Protein AF-A0A925S142-F1 (afdb_monomer)

Nearest PDB structures (foldseek):
  1x04-assembly1_A-2  TM=2.552E-01  e=3.456E+00  Homo sapiens
  1i49-assembly1_B  TM=2.522E-01  e=5.119E+00  Homo sapiens

Mean predicted aligned error: 13.65 Å

Radius of gyration: 28.28 Å; Cα contacts (8 Å, |Δi|>4): 144; chains: 1; bounding box: 80×30×86 Å

Secondary structure (DSSP, 8-state):
--HHHHHHHHHHHHHHHHHHHHHHHHHHHHHHHHHHHHHHHHHHHHHHHHHHHHHHHHHHHHHHHHHHHHHTTT-HHHHHHHHHHHHHHHHHHHHHHHHHHHHHT--TTS-HHHHHHHHHHHHHHHHHHHHHHHTTHHHHHHHHHHHHHHHHH--PPPHHHHHHHHHHHHHHHHHHHHHHHHHTSGGGHHHHHHHHHHHH-HHHHHHHHHHHHHHHHTT-

Structure (mmCIF, N/CA/C/O backbone):
data_AF-A0A925S142-F1
#
_entry.id   AF-A0A925S142-F1
#
loop_
_atom_site.group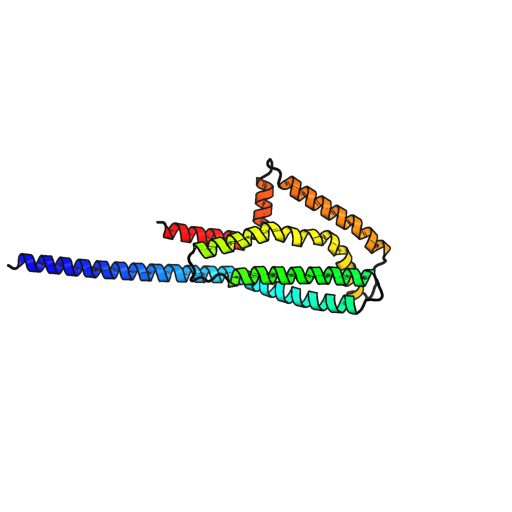_PDB
_atom_site.id
_atom_site.type_symbol
_atom_site.label_atom_id
_atom_site.label_alt_id
_atom_site.label_comp_id
_atom_site.label_asym_id
_atom_site.label_entity_id
_atom_site.label_seq_id
_atom_site.pdbx_PDB_ins_code
_atom_site.Cartn_x
_atom_site.Cartn_y
_atom_site.Cartn_z
_atom_site.occupancy
_atom_site.B_iso_or_equiv
_atom_site.auth_seq_id
_atom_site.auth_comp_id
_atom_site.auth_asym_id
_atom_site.auth_atom_id
_atom_site.pdbx_PDB_model_num
ATOM 1 N N . MET A 1 1 ? -56.790 -10.813 59.201 1.00 51.78 1 MET A N 1
ATOM 2 C CA . MET A 1 1 ? -56.146 -11.792 58.302 1.00 51.78 1 MET A CA 1
ATOM 3 C C . MET A 1 1 ? -56.001 -11.255 56.872 1.00 51.78 1 MET A C 1
ATOM 5 O O . MET A 1 1 ? -55.248 -11.851 56.125 1.00 51.78 1 MET A O 1
ATOM 9 N N . ASP A 1 2 ? -56.620 -10.116 56.515 1.00 58.19 2 ASP A N 1
ATOM 10 C CA . ASP A 1 2 ? -56.540 -9.525 55.161 1.00 58.19 2 ASP A CA 1
ATOM 11 C C . ASP A 1 2 ? -55.288 -8.682 54.871 1.00 58.19 2 ASP A C 1
ATOM 13 O O . ASP A 1 2 ? -54.792 -8.674 53.751 1.00 58.19 2 ASP A O 1
ATOM 17 N N . THR A 1 3 ? -54.717 -7.998 55.865 1.00 61.44 3 THR A N 1
ATOM 18 C CA . THR A 1 3 ? -53.612 -7.043 55.641 1.00 61.44 3 THR A CA 1
ATOM 19 C C . THR A 1 3 ? -52.292 -7.700 55.232 1.00 61.44 3 THR A C 1
ATOM 21 O O . THR A 1 3 ? -51.437 -7.057 54.633 1.00 61.44 3 THR A O 1
ATOM 24 N N . THR A 1 4 ? -52.105 -8.978 55.567 1.00 60.53 4 THR A N 1
ATOM 25 C CA . THR A 1 4 ? -50.921 -9.755 55.172 1.00 60.53 4 THR A CA 1
ATOM 26 C C . THR A 1 4 ? -50.997 -10.210 53.717 1.00 60.53 4 THR A C 1
ATOM 28 O O . THR A 1 4 ? -49.962 -10.319 53.072 1.00 60.53 4 THR A O 1
ATOM 31 N N . MET A 1 5 ? -52.207 -10.438 53.196 1.00 63.72 5 MET A N 1
ATOM 32 C CA . MET A 1 5 ? -52.427 -10.921 51.830 1.00 63.72 5 MET A CA 1
ATOM 33 C C . MET A 1 5 ? -52.211 -9.801 50.796 1.00 63.72 5 MET A C 1
ATOM 35 O O . MET A 1 5 ? -51.546 -10.019 49.791 1.00 63.72 5 MET A O 1
ATOM 39 N N . ASP A 1 6 ? -52.661 -8.582 51.104 1.00 73.56 6 ASP A N 1
ATOM 40 C CA . ASP A 1 6 ? -52.484 -7.387 50.259 1.00 73.56 6 ASP A CA 1
ATOM 41 C C . ASP A 1 6 ? -50.999 -6.975 50.120 1.00 73.56 6 ASP A C 1
ATOM 43 O O . ASP A 1 6 ? -50.509 -6.620 49.046 1.00 73.56 6 ASP A O 1
ATOM 47 N N . LEU A 1 7 ? -50.222 -7.107 51.204 1.00 75.75 7 LEU A N 1
ATOM 48 C CA . LEU A 1 7 ? -48.791 -6.784 51.203 1.00 75.75 7 LEU A CA 1
ATOM 49 C C . LEU A 1 7 ? -47.956 -7.791 50.390 1.00 75.75 7 LEU A C 1
ATOM 51 O O . LEU A 1 7 ? -46.970 -7.412 49.747 1.00 75.75 7 LEU A O 1
ATOM 55 N N . ASP A 1 8 ? -48.336 -9.069 50.430 1.00 77.19 8 ASP A N 1
ATOM 56 C CA . ASP A 1 8 ? -47.669 -10.126 49.669 1.00 77.19 8 ASP A CA 1
ATOM 57 C C . ASP A 1 8 ? -47.989 -10.031 48.169 1.00 77.19 8 ASP A C 1
ATOM 59 O O . ASP A 1 8 ? -47.074 -10.183 47.354 1.00 77.19 8 ASP A O 1
ATOM 63 N N . GLU A 1 9 ? -49.223 -9.674 47.788 1.00 79.62 9 GLU A N 1
ATOM 64 C CA . GLU A 1 9 ? -49.575 -9.370 46.391 1.00 79.62 9 GLU A CA 1
ATOM 65 C C . GLU A 1 9 ? -48.763 -8.186 45.846 1.00 79.62 9 GLU A C 1
ATOM 67 O O . GLU A 1 9 ? -48.212 -8.258 44.740 1.00 79.62 9 GLU A O 1
ATOM 72 N N . LEU A 1 10 ? -48.595 -7.127 46.646 1.00 77.12 10 LEU A N 1
ATOM 73 C CA . LEU A 1 10 ? -47.784 -5.968 46.271 1.00 77.12 10 LEU A CA 1
ATOM 74 C C . LEU A 1 10 ? -46.309 -6.349 46.045 1.00 77.12 10 LEU A C 1
ATOM 76 O O . LEU A 1 10 ? -45.688 -5.915 45.070 1.00 77.12 10 LEU A O 1
ATOM 80 N N . LYS A 1 11 ? -45.745 -7.206 46.908 1.00 74.25 11 LYS A N 1
ATOM 81 C CA . LYS A 1 11 ? -44.383 -7.748 46.748 1.00 74.25 11 LYS A CA 1
ATOM 82 C C . LYS A 1 11 ? -44.240 -8.586 45.483 1.00 74.25 11 LYS A C 1
ATOM 84 O O . LYS A 1 11 ? -43.237 -8.460 44.780 1.00 74.25 11 LYS A O 1
ATOM 89 N N . GLN A 1 12 ? -45.224 -9.429 45.184 1.00 81.56 12 GLN A N 1
ATOM 90 C CA . GLN A 1 12 ? -45.208 -10.283 43.998 1.00 81.56 12 GLN A CA 1
ATOM 91 C C . GLN A 1 12 ? -45.288 -9.463 42.705 1.00 81.56 12 GLN A C 1
ATOM 93 O O . GLN A 1 12 ? -44.551 -9.728 41.746 1.00 81.56 12 GLN A O 1
ATOM 98 N N . ALA A 1 13 ? -46.132 -8.429 42.691 1.00 80.88 13 ALA A N 1
ATOM 99 C CA . ALA A 1 13 ? -46.230 -7.488 41.583 1.00 80.88 13 ALA A CA 1
ATOM 100 C C . ALA A 1 13 ? -44.907 -6.735 41.368 1.00 80.88 13 ALA A C 1
ATOM 102 O O . ALA A 1 13 ? -44.437 -6.622 40.234 1.00 80.88 13 ALA A O 1
ATOM 103 N N . TRP A 1 14 ? -44.265 -6.296 42.454 1.00 81.56 14 TRP A N 1
ATOM 104 C CA . TRP A 1 14 ? -42.982 -5.595 42.405 1.00 81.56 14 TRP A CA 1
ATOM 105 C C . TRP A 1 14 ? -41.847 -6.480 41.866 1.00 81.56 14 TRP A C 1
ATOM 107 O O . TRP A 1 14 ? -41.152 -6.081 40.936 1.00 81.56 14 TRP A O 1
ATOM 117 N N . GLN A 1 15 ? -41.718 -7.723 42.343 1.00 80.31 15 GLN A N 1
ATOM 118 C CA . GLN A 1 15 ? -40.721 -8.683 41.836 1.00 80.31 15 GLN A CA 1
ATOM 119 C C . GLN A 1 15 ? -40.931 -9.041 40.357 1.00 80.31 15 GLN A C 1
ATOM 121 O O . GLN A 1 15 ? -39.976 -9.279 39.615 1.00 80.31 15 GLN A O 1
ATOM 126 N N . THR A 1 16 ? -42.187 -9.089 39.910 1.00 83.62 16 THR A N 1
ATOM 127 C CA . THR A 1 16 ? -42.521 -9.370 38.508 1.00 83.62 16 THR A CA 1
ATOM 128 C C . THR A 1 16 ? -42.173 -8.188 37.604 1.00 83.62 16 THR A C 1
ATOM 130 O O . THR A 1 16 ? -41.689 -8.392 36.489 1.00 83.62 16 THR A O 1
ATOM 133 N N . LEU A 1 17 ? -42.397 -6.957 38.075 1.00 77.38 17 LEU A N 1
ATOM 134 C CA . LEU A 1 17 ? -41.983 -5.741 37.378 1.00 77.38 17 LEU A CA 1
ATOM 135 C C . LEU A 1 17 ? -40.464 -5.650 37.274 1.00 77.38 17 LEU A C 1
ATOM 137 O O . LEU A 1 17 ? -39.973 -5.416 36.176 1.00 77.38 17 LEU A O 1
ATOM 141 N N . ASP A 1 18 ? -39.743 -5.914 38.363 1.00 76.44 18 ASP A N 1
ATOM 142 C CA . ASP A 1 18 ? -38.279 -5.881 38.405 1.00 76.44 18 ASP A CA 1
ATOM 143 C C . ASP A 1 18 ? -37.667 -6.866 37.394 1.00 76.44 18 ASP A C 1
ATOM 145 O O . ASP A 1 18 ? -36.896 -6.474 36.520 1.00 76.44 18 ASP A O 1
ATOM 149 N N . LYS A 1 19 ? -38.160 -8.114 37.365 1.00 75.69 19 LYS A N 1
ATOM 150 C CA . LYS A 1 19 ? -37.768 -9.107 36.345 1.00 75.69 19 LYS A CA 1
ATOM 151 C C . LYS A 1 19 ? -38.040 -8.657 34.910 1.00 75.69 19 LYS A C 1
ATOM 153 O O . LYS A 1 19 ? -37.242 -8.930 34.013 1.00 75.69 19 LYS A O 1
ATOM 158 N N . ARG A 1 20 ? -39.184 -8.013 34.658 1.00 79.00 20 ARG A N 1
ATOM 159 C CA . ARG A 1 20 ? -39.525 -7.500 33.320 1.00 79.00 20 ARG A CA 1
ATOM 160 C C . ARG A 1 20 ? -38.637 -6.321 32.932 1.00 79.00 20 ARG A C 1
ATOM 162 O O . ARG A 1 20 ? -38.272 -6.214 31.764 1.00 79.00 20 ARG A O 1
ATOM 169 N N . LEU A 1 21 ? -38.274 -5.475 33.893 1.00 75.31 21 LEU A N 1
ATOM 170 C CA . LEU A 1 21 ? -37.369 -4.344 33.713 1.00 75.31 21 LEU A CA 1
ATOM 171 C C . LEU A 1 21 ? -35.949 -4.831 33.419 1.00 75.31 21 LEU A C 1
ATOM 173 O O . LEU A 1 21 ? -35.350 -4.376 32.448 1.00 75.31 21 LEU A O 1
ATOM 177 N N . GLU A 1 22 ? -35.447 -5.823 34.156 1.00 72.06 22 GLU A N 1
ATOM 178 C CA . GLU A 1 22 ? -34.163 -6.476 33.873 1.00 72.06 22 GLU A CA 1
ATOM 179 C C . GLU A 1 22 ? -34.143 -7.104 32.473 1.00 72.06 22 GLU A C 1
ATOM 181 O O . GLU A 1 22 ? -33.215 -6.865 31.696 1.00 72.06 22 GLU A O 1
ATOM 186 N N . GLN A 1 23 ? -35.197 -7.841 32.097 1.00 77.00 23 GLN A N 1
ATOM 187 C CA . GLN A 1 23 ? -35.320 -8.413 30.752 1.00 77.00 23 GLN A CA 1
ATOM 188 C C . GLN A 1 23 ? -35.370 -7.336 29.662 1.00 77.00 23 GLN A C 1
ATOM 190 O O . GLN A 1 23 ? -34.673 -7.456 28.652 1.00 77.00 23 GLN A O 1
ATOM 195 N N . GLN A 1 24 ? -36.148 -6.266 29.849 1.00 66.94 24 GLN A N 1
ATOM 196 C CA . GLN A 1 24 ? -36.200 -5.158 28.893 1.00 66.94 24 GLN A CA 1
ATOM 197 C C . GLN A 1 24 ? -34.864 -4.427 28.784 1.00 66.94 24 GLN A C 1
ATOM 199 O O . GLN A 1 24 ? -34.472 -4.039 27.684 1.00 66.94 24 GLN A O 1
ATOM 204 N N . THR A 1 25 ? -34.155 -4.250 29.896 1.00 67.94 25 THR A N 1
ATOM 205 C CA . THR A 1 25 ? -32.851 -3.579 29.923 1.00 67.94 25 THR A CA 1
ATOM 206 C C . THR A 1 25 ? -31.808 -4.421 29.195 1.00 67.94 25 THR A C 1
ATOM 208 O O . THR A 1 25 ? -31.056 -3.891 28.379 1.00 67.94 25 THR A O 1
ATOM 211 N N . ALA A 1 26 ? -31.821 -5.743 29.387 1.00 70.75 26 ALA A N 1
ATOM 212 C CA . ALA A 1 26 ? -30.962 -6.670 28.655 1.00 70.75 26 ALA A CA 1
ATOM 213 C C . ALA A 1 26 ? -31.237 -6.651 27.138 1.00 70.75 26 ALA A C 1
ATOM 215 O O . ALA A 1 26 ? -30.298 -6.575 26.344 1.00 70.75 26 ALA A O 1
ATOM 216 N N . ILE A 1 27 ? -32.511 -6.651 26.727 1.00 73.50 27 ILE A N 1
ATOM 217 C CA . ILE A 1 27 ? -32.913 -6.595 25.311 1.00 73.50 27 ILE A CA 1
ATOM 218 C C . ILE A 1 27 ? -32.547 -5.246 24.677 1.00 73.50 27 ILE A C 1
ATOM 220 O O . ILE A 1 27 ? -31.975 -5.217 23.588 1.00 73.50 27 ILE A O 1
ATOM 224 N N . ASN A 1 28 ? -32.820 -4.126 25.354 1.00 66.31 28 ASN A N 1
ATOM 225 C CA . ASN A 1 28 ? -32.447 -2.795 24.866 1.00 66.31 28 ASN A CA 1
ATOM 226 C C . ASN A 1 28 ? -30.931 -2.640 24.757 1.00 66.31 28 ASN A C 1
ATOM 228 O O . ASN A 1 28 ? -30.447 -2.085 23.772 1.00 66.31 28 ASN A O 1
ATOM 232 N N . ARG A 1 29 ? -30.171 -3.170 25.723 1.00 65.81 29 ARG A N 1
ATOM 233 C CA . ARG A 1 29 ? -28.707 -3.195 25.665 1.00 65.81 29 ARG A CA 1
ATOM 234 C C . ARG A 1 29 ? -28.221 -3.993 24.454 1.00 65.81 29 ARG A C 1
ATOM 236 O O . ARG A 1 29 ? -27.356 -3.513 23.727 1.00 65.81 29 ARG A O 1
ATOM 243 N N . HIS A 1 30 ? -28.819 -5.154 24.187 1.00 65.44 30 HIS A N 1
ATOM 244 C CA . HIS A 1 30 ? -28.498 -5.973 23.015 1.00 65.44 30 HIS A CA 1
ATOM 245 C C . HIS A 1 30 ? -28.780 -5.240 21.691 1.00 65.44 30 HIS A C 1
ATOM 247 O O . HIS A 1 30 ? -27.888 -5.112 20.855 1.00 65.44 30 HIS A O 1
ATOM 253 N N . LEU A 1 31 ? -29.982 -4.677 21.531 1.00 68.00 31 LEU A N 1
ATOM 254 C CA . LEU A 1 31 ? -30.380 -3.892 20.351 1.00 68.00 31 LEU A CA 1
ATOM 255 C C . LEU A 1 31 ? -29.507 -2.648 20.149 1.00 68.00 31 LEU A C 1
ATOM 257 O O . LEU A 1 31 ? -29.151 -2.295 19.020 1.00 68.00 31 LEU A O 1
ATOM 261 N N . PHE A 1 32 ? -29.137 -1.976 21.239 1.00 69.56 32 PHE A N 1
ATOM 262 C CA . PHE A 1 32 ? -28.249 -0.822 21.193 1.00 69.56 32 PHE A CA 1
ATOM 263 C C . PHE A 1 32 ? -26.868 -1.215 20.656 1.00 69.56 32 PHE A C 1
ATOM 265 O O . PHE A 1 32 ? -26.373 -0.566 19.729 1.00 69.56 32 PHE A O 1
ATOM 272 N N . ILE A 1 33 ? -26.293 -2.310 21.167 1.00 63.47 33 ILE A N 1
ATOM 273 C CA . ILE A 1 33 ? -25.004 -2.852 20.721 1.00 63.47 33 ILE A CA 1
ATOM 274 C C . ILE A 1 33 ? -25.067 -3.271 19.245 1.00 63.47 33 ILE A C 1
ATOM 276 O O . ILE A 1 33 ? -24.225 -2.825 18.463 1.00 63.47 33 ILE A O 1
ATOM 280 N N . GLU A 1 34 ? -26.083 -4.033 18.825 1.00 63.69 34 GLU A N 1
ATOM 281 C CA . GLU A 1 34 ? -26.262 -4.440 17.421 1.00 63.69 34 GLU A CA 1
ATOM 282 C C . GLU A 1 34 ? -26.352 -3.233 16.477 1.00 63.69 34 GLU A C 1
ATOM 284 O O . GLU A 1 34 ? -25.634 -3.162 15.475 1.00 63.69 34 GLU A O 1
ATOM 289 N N . SER A 1 35 ? -27.148 -2.216 16.831 1.00 66.12 35 SER A N 1
ATOM 290 C CA . SER A 1 35 ? -27.302 -1.018 15.995 1.00 66.12 35 SER A CA 1
ATOM 291 C C . SER A 1 35 ? -25.996 -0.225 15.841 1.00 66.12 35 SER A C 1
ATOM 293 O O . SER A 1 35 ? -25.742 0.385 14.796 1.00 66.12 35 SER A O 1
ATOM 295 N N . ARG A 1 36 ? -25.150 -0.206 16.882 1.00 65.00 36 ARG A N 1
ATOM 296 C CA . ARG A 1 36 ? -23.849 0.480 16.872 1.00 65.00 36 ARG A CA 1
ATOM 297 C C . ARG A 1 36 ? -22.817 -0.326 16.087 1.00 65.00 36 ARG A C 1
ATOM 299 O O . ARG A 1 36 ? -22.058 0.270 15.322 1.00 65.00 36 ARG A O 1
ATOM 306 N N . VAL A 1 37 ? -22.844 -1.652 16.199 1.00 61.97 37 VAL A N 1
ATOM 307 C CA . VAL A 1 37 ? -22.041 -2.580 15.391 1.00 61.97 37 VAL A CA 1
ATOM 308 C C . VAL A 1 37 ? -22.350 -2.425 13.902 1.00 61.97 37 VAL A C 1
ATOM 310 O O . VAL A 1 37 ? -21.428 -2.279 13.099 1.00 61.97 37 VAL A O 1
ATOM 313 N N . ASP A 1 38 ? -23.620 -2.368 13.508 1.00 64.06 38 ASP A N 1
ATOM 314 C CA . ASP A 1 38 ? -23.990 -2.214 12.097 1.00 64.06 38 ASP A CA 1
ATOM 315 C C . ASP A 1 38 ? -23.622 -0.833 11.540 1.00 64.06 38 ASP A C 1
ATOM 317 O O . ASP A 1 38 ? -23.136 -0.715 10.410 1.00 64.06 38 ASP A O 1
ATOM 321 N N . LYS A 1 39 ? -23.728 0.220 12.360 1.00 65.44 39 LYS A N 1
ATOM 322 C CA . LYS A 1 39 ? -23.202 1.550 12.011 1.00 65.44 39 LYS A CA 1
ATOM 323 C C . LYS A 1 39 ? -21.675 1.549 11.870 1.00 65.44 39 LYS A C 1
ATOM 325 O O . LYS A 1 39 ? -21.153 2.220 10.977 1.00 65.44 39 LYS A O 1
ATOM 330 N N . ALA A 1 40 ? -20.949 0.790 12.694 1.00 60.25 40 ALA A N 1
ATOM 331 C CA . ALA A 1 40 ? -19.502 0.619 12.557 1.00 60.25 40 ALA A CA 1
ATOM 332 C C . ALA A 1 40 ? -19.135 -0.135 11.268 1.00 60.25 40 ALA A C 1
ATOM 334 O O . ALA A 1 40 ? -18.269 0.329 10.522 1.00 60.25 40 ALA A O 1
ATOM 335 N N . LYS A 1 41 ? -19.851 -1.221 10.937 1.00 63.56 41 LYS A N 1
ATOM 336 C CA . LYS A 1 41 ? -19.704 -1.943 9.659 1.00 63.56 41 LYS A CA 1
ATOM 337 C C . LYS A 1 41 ? -19.918 -1.011 8.465 1.00 63.56 41 LYS A C 1
ATOM 339 O O . LYS A 1 41 ? -19.102 -0.996 7.544 1.00 63.56 41 LYS A O 1
ATOM 344 N N . ALA A 1 42 ? -20.968 -0.187 8.494 1.00 66.56 42 ALA A N 1
ATOM 345 C CA . ALA A 1 42 ? -21.256 0.770 7.426 1.00 66.56 42 ALA A CA 1
ATOM 346 C C . ALA A 1 42 ? -20.123 1.795 7.233 1.00 66.56 42 ALA A C 1
ATOM 348 O O . ALA A 1 42 ? -19.787 2.135 6.099 1.00 66.56 42 ALA A O 1
ATOM 349 N N . ARG A 1 43 ? -19.480 2.236 8.324 1.00 66.44 43 ARG A N 1
ATOM 350 C CA . ARG A 1 43 ? -18.325 3.151 8.280 1.00 66.44 43 ARG A CA 1
ATOM 351 C C . ARG A 1 43 ? -17.031 2.488 7.796 1.00 66.44 43 ARG A C 1
ATOM 353 O O . ARG A 1 43 ? -16.180 3.183 7.247 1.00 66.44 43 ARG A O 1
ATOM 360 N N . LEU A 1 44 ? -16.886 1.172 7.961 1.00 64.88 44 LEU A N 1
ATOM 361 C CA . LEU A 1 44 ? -15.734 0.394 7.477 1.00 64.88 44 LEU A CA 1
ATOM 362 C C . LEU A 1 44 ? -15.903 -0.106 6.034 1.00 64.88 44 LEU A C 1
ATOM 364 O O . LEU A 1 44 ? -14.919 -0.421 5.369 1.00 64.88 44 LEU A O 1
ATOM 368 N N . ARG A 1 45 ? -17.130 -0.122 5.508 1.00 72.62 45 ARG A N 1
ATOM 369 C CA . ARG A 1 45 ? -17.440 -0.514 4.127 1.00 72.62 45 ARG A CA 1
ATOM 370 C C . ARG A 1 45 ? -16.625 0.221 3.044 1.00 72.62 45 ARG A C 1
ATOM 372 O O . ARG A 1 45 ? -16.117 -0.470 2.167 1.00 72.62 45 ARG A O 1
ATOM 379 N N . PRO A 1 46 ? -16.431 1.557 3.064 1.00 75.19 46 PRO A N 1
ATOM 380 C CA . PRO A 1 46 ? -15.587 2.216 2.062 1.00 75.19 46 PRO A CA 1
ATOM 381 C C . PRO A 1 46 ? -14.119 1.774 2.135 1.00 75.19 46 PRO A C 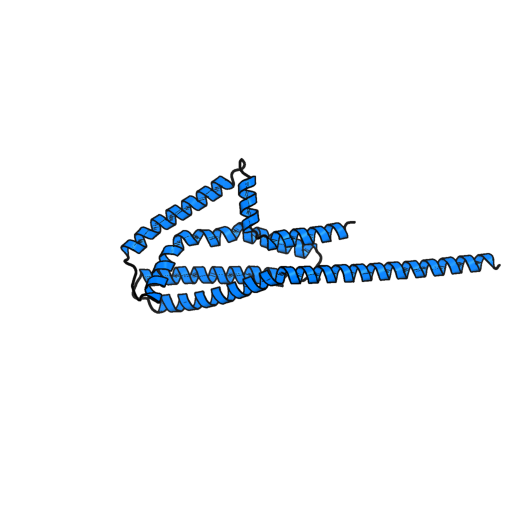1
ATOM 383 O O . PRO A 1 46 ? -13.472 1.656 1.099 1.00 75.19 46 PRO A O 1
ATOM 386 N N . LEU A 1 47 ? -13.607 1.468 3.334 1.00 72.69 47 LEU A N 1
ATOM 387 C CA . LEU A 1 47 ? -12.253 0.934 3.503 1.00 72.69 47 LEU A CA 1
ATOM 388 C C . LEU A 1 47 ? -12.133 -0.462 2.877 1.00 72.69 47 LEU A C 1
ATOM 390 O O . LEU A 1 47 ? -11.181 -0.722 2.152 1.00 72.69 47 LEU A O 1
ATOM 394 N N . LEU A 1 48 ? -13.128 -1.327 3.095 1.00 76.81 48 LEU A N 1
ATOM 395 C CA . LEU A 1 48 ? -13.201 -2.647 2.461 1.00 76.81 48 LEU A CA 1
ATOM 396 C C . LEU A 1 48 ? -13.215 -2.552 0.933 1.00 76.81 48 LEU A C 1
ATOM 398 O O . LEU A 1 48 ? -12.466 -3.260 0.270 1.00 76.81 48 LEU A O 1
ATOM 402 N N . VAL A 1 49 ? -14.043 -1.664 0.376 1.00 81.38 49 VAL A N 1
ATOM 403 C CA . VAL A 1 49 ? -14.112 -1.444 -1.077 1.00 81.38 49 VAL A CA 1
ATOM 404 C C . VAL A 1 49 ? -12.767 -0.956 -1.610 1.00 81.38 49 VAL A C 1
ATOM 406 O O . VAL A 1 49 ? -12.277 -1.500 -2.596 1.00 81.38 49 VAL A O 1
ATOM 409 N N . GLY A 1 50 ? -12.135 0.009 -0.934 1.00 81.25 50 GLY A N 1
ATOM 410 C CA . GLY A 1 50 ? -10.792 0.472 -1.284 1.00 81.25 50 GLY A CA 1
ATOM 411 C C . GLY A 1 50 ? -9.770 -0.665 -1.286 1.00 81.25 50 GLY A C 1
ATOM 412 O O . GLY A 1 50 ? -9.005 -0.795 -2.240 1.00 81.25 50 GLY A O 1
ATOM 413 N N . GLN A 1 51 ? -9.815 -1.545 -0.281 1.00 82.69 51 GLN A N 1
ATOM 414 C CA . GLN A 1 51 ? -8.897 -2.678 -0.189 1.00 82.69 51 GLN A CA 1
ATOM 415 C C . GLN A 1 51 ? -9.121 -3.726 -1.275 1.00 82.69 51 GLN A C 1
ATOM 417 O O . GLN A 1 51 ? -8.158 -4.288 -1.792 1.00 82.69 51 GLN A O 1
ATOM 422 N N . LEU A 1 52 ? -10.378 -3.973 -1.644 1.00 85.06 52 LEU A N 1
ATOM 423 C CA . LEU A 1 52 ? -10.730 -4.869 -2.744 1.00 85.06 52 LEU A CA 1
ATOM 424 C C . LEU A 1 52 ? -10.254 -4.315 -4.090 1.00 85.06 52 LEU A C 1
ATOM 426 O O . LEU A 1 52 ? -9.694 -5.064 -4.887 1.00 85.06 52 LEU A O 1
ATOM 430 N N . ILE A 1 53 ? -10.418 -3.009 -4.323 1.00 88.00 53 ILE A N 1
ATOM 431 C CA . ILE A 1 53 ? -9.896 -2.341 -5.522 1.00 88.00 53 ILE A CA 1
ATOM 432 C C . ILE A 1 53 ? -8.368 -2.431 -5.551 1.00 88.00 53 ILE A C 1
ATOM 434 O O . ILE A 1 53 ? -7.802 -2.816 -6.571 1.00 88.00 53 ILE A O 1
ATOM 438 N N . GLN A 1 54 ? -7.697 -2.138 -4.432 1.00 87.31 54 GLN A N 1
ATOM 439 C CA . GLN A 1 54 ? -6.243 -2.259 -4.324 1.00 87.31 54 GLN A CA 1
ATOM 440 C C . GLN A 1 54 ? -5.772 -3.695 -4.579 1.00 87.31 54 GLN A C 1
ATOM 442 O O . GLN A 1 54 ? -4.779 -3.891 -5.273 1.00 87.31 54 GLN A O 1
ATOM 447 N N . LEU A 1 55 ? -6.475 -4.695 -4.044 1.00 89.31 55 LEU A N 1
ATOM 448 C CA . LEU A 1 55 ? -6.160 -6.104 -4.256 1.00 89.31 55 LEU A CA 1
ATOM 449 C C . LEU A 1 55 ? -6.292 -6.486 -5.733 1.00 89.31 55 LEU A C 1
ATOM 451 O O . LEU A 1 55 ? -5.369 -7.068 -6.295 1.00 89.31 55 LEU A O 1
ATOM 455 N N . ALA A 1 56 ? -7.407 -6.124 -6.370 1.00 92.81 56 ALA A N 1
ATOM 456 C CA . ALA A 1 56 ? -7.641 -6.397 -7.785 1.00 92.81 56 ALA A CA 1
ATOM 457 C C . ALA A 1 56 ? -6.592 -5.714 -8.677 1.00 92.81 56 ALA A C 1
ATOM 459 O O . ALA A 1 56 ? -6.012 -6.356 -9.552 1.00 92.81 56 ALA A O 1
ATOM 460 N N . ALA A 1 57 ? -6.293 -4.438 -8.414 1.00 91.69 57 ALA A N 1
ATOM 461 C CA . ALA A 1 57 ? -5.249 -3.698 -9.116 1.00 91.69 57 ALA A CA 1
ATOM 462 C C . ALA A 1 57 ? -3.860 -4.316 -8.891 1.00 91.6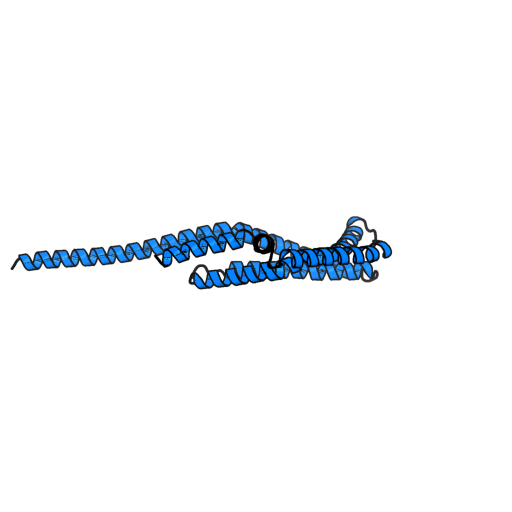9 57 ALA A C 1
ATOM 464 O O . ALA A 1 57 ? -3.096 -4.466 -9.840 1.00 91.69 57 ALA A O 1
ATOM 465 N N . GLY A 1 58 ? -3.548 -4.721 -7.657 1.00 90.50 58 GLY A N 1
ATOM 466 C CA . GLY A 1 58 ? -2.300 -5.397 -7.315 1.00 90.50 58 GLY A CA 1
ATOM 467 C C . GLY A 1 58 ? -2.122 -6.700 -8.089 1.00 90.50 58 GLY A C 1
ATOM 468 O O . GLY A 1 58 ? -1.078 -6.897 -8.699 1.00 90.50 58 GLY A O 1
ATOM 469 N N . ILE A 1 59 ? -3.159 -7.543 -8.143 1.00 93.94 59 ILE A N 1
ATOM 470 C CA . ILE A 1 59 ? -3.148 -8.801 -8.905 1.00 93.94 59 ILE A CA 1
ATOM 471 C C . ILE A 1 59 ? -2.937 -8.530 -10.398 1.00 93.94 59 ILE A C 1
ATOM 473 O O . ILE A 1 59 ? -2.091 -9.172 -11.021 1.00 93.94 59 ILE A O 1
ATOM 477 N N . ALA A 1 60 ? -3.665 -7.564 -10.965 1.00 96.00 60 ALA A N 1
ATOM 478 C CA . ALA A 1 60 ? -3.519 -7.188 -12.369 1.00 96.00 60 ALA A CA 1
ATOM 479 C C . ALA A 1 60 ? -2.091 -6.711 -12.685 1.00 96.00 60 ALA A C 1
ATOM 481 O O . ALA A 1 60 ? -1.497 -7.148 -13.670 1.00 96.00 60 ALA A O 1
ATOM 482 N N . LEU A 1 61 ? -1.508 -5.875 -11.820 1.00 93.75 61 LEU A N 1
ATOM 483 C CA . LEU A 1 61 ? -0.122 -5.425 -11.942 1.00 93.75 61 LEU A CA 1
ATOM 484 C C . LEU A 1 61 ? 0.873 -6.582 -11.814 1.00 93.75 61 LEU A C 1
ATOM 486 O O . LEU A 1 61 ? 1.809 -6.658 -12.601 1.00 93.75 61 LEU A O 1
ATOM 490 N N . THR A 1 62 ? 0.669 -7.507 -10.874 1.00 94.19 62 THR A N 1
ATOM 491 C CA . THR A 1 62 ? 1.522 -8.694 -10.729 1.00 94.19 62 THR A CA 1
ATOM 492 C C . THR A 1 62 ? 1.526 -9.534 -11.996 1.00 94.19 62 THR A C 1
ATOM 494 O O . THR A 1 62 ? 2.597 -9.908 -12.470 1.00 94.19 62 THR A O 1
ATOM 497 N N . MET A 1 63 ? 0.354 -9.783 -12.584 1.00 96.94 63 MET A N 1
ATOM 498 C CA . MET A 1 63 ? 0.241 -10.502 -13.856 1.00 96.94 63 MET A CA 1
ATOM 499 C C . MET A 1 63 ? 0.937 -9.747 -14.992 1.00 96.94 63 MET A C 1
ATOM 501 O O . MET A 1 63 ? 1.728 -10.342 -15.722 1.00 96.94 63 MET A O 1
ATOM 505 N N . PHE A 1 64 ? 0.702 -8.438 -15.100 1.00 96.62 64 PHE A N 1
ATOM 506 C CA . PHE A 1 64 ? 1.333 -7.587 -16.105 1.00 96.62 64 PHE A CA 1
ATOM 507 C C . PHE A 1 64 ? 2.862 -7.615 -16.001 1.00 96.62 64 PHE A C 1
ATOM 509 O O . PHE A 1 64 ? 3.543 -7.913 -16.979 1.00 96.62 64 PHE A O 1
ATOM 516 N N . PHE A 1 65 ? 3.421 -7.375 -14.812 1.00 95.94 65 PHE A N 1
ATOM 517 C CA . PHE A 1 65 ? 4.868 -7.388 -14.623 1.00 95.94 65 PHE A CA 1
ATOM 518 C C . PHE A 1 65 ? 5.457 -8.785 -14.819 1.00 95.94 65 PHE A C 1
ATOM 520 O O . PHE A 1 65 ? 6.564 -8.884 -15.338 1.00 95.94 65 PHE A O 1
ATOM 527 N N . ALA A 1 66 ? 4.723 -9.852 -14.464 1.00 96.06 66 ALA A N 1
ATOM 528 C CA . ALA A 1 66 ? 5.124 -11.227 -14.765 1.00 96.06 66 ALA A CA 1
ATOM 529 C C . ALA A 1 66 ? 5.338 -11.429 -16.264 1.00 96.06 66 ALA A C 1
ATOM 531 O O . ALA A 1 66 ? 6.407 -11.849 -16.695 1.00 96.06 66 ALA A O 1
ATOM 532 N N . GLN A 1 67 ? 4.323 -11.083 -17.055 1.00 96.31 67 GLN A N 1
ATOM 533 C CA . GLN A 1 67 ? 4.381 -11.184 -18.509 1.00 96.31 67 GLN A CA 1
ATOM 534 C C . GLN A 1 67 ? 5.482 -10.292 -19.084 1.00 96.31 67 GLN A C 1
ATOM 536 O O . GLN A 1 67 ? 6.200 -10.713 -19.987 1.00 96.31 67 GLN A O 1
ATOM 541 N N . PHE A 1 68 ? 5.655 -9.092 -18.526 1.00 95.88 68 PHE A N 1
ATOM 542 C CA . PHE A 1 68 ? 6.655 -8.139 -18.983 1.00 95.88 68 PHE A CA 1
ATOM 543 C C . PHE A 1 68 ? 8.081 -8.686 -18.874 1.00 95.88 68 PHE A C 1
ATOM 545 O O . PHE A 1 68 ? 8.799 -8.674 -19.873 1.00 95.88 68 PHE A O 1
ATOM 552 N N . TRP A 1 69 ? 8.505 -9.172 -17.699 1.00 95.31 69 TRP A N 1
ATOM 553 C CA . TRP A 1 69 ? 9.885 -9.652 -17.541 1.00 95.31 69 TRP A CA 1
ATOM 554 C C . TRP A 1 69 ? 10.132 -10.963 -18.296 1.00 95.31 69 TRP A C 1
ATOM 556 O O . TRP A 1 69 ? 11.236 -11.158 -18.796 1.00 95.31 69 TRP A O 1
ATOM 566 N N . ILE A 1 70 ? 9.113 -11.824 -18.438 1.00 95.81 70 ILE A N 1
ATOM 567 C CA . ILE A 1 70 ? 9.199 -13.051 -19.250 1.00 95.81 70 ILE A CA 1
ATOM 568 C C . ILE A 1 70 ? 9.417 -12.709 -20.730 1.00 95.81 70 ILE A C 1
ATOM 570 O O . ILE A 1 70 ? 10.178 -13.390 -21.408 1.00 95.81 70 ILE A O 1
ATOM 574 N N . ALA A 1 71 ? 8.768 -11.656 -21.232 1.00 94.25 71 ALA A N 1
ATOM 575 C CA . ALA A 1 71 ? 8.894 -11.226 -22.624 1.00 94.25 71 ALA A CA 1
ATOM 576 C C . ALA A 1 71 ? 10.197 -10.464 -22.929 1.00 94.25 71 ALA A C 1
ATOM 578 O O . ALA A 1 71 ? 10.539 -10.300 -24.095 1.00 94.25 71 ALA A O 1
ATOM 579 N N . HIS A 1 72 ? 10.915 -9.988 -21.908 1.00 93.19 72 HIS A N 1
ATOM 580 C CA . HIS A 1 72 ? 12.102 -9.141 -22.064 1.00 93.19 72 HIS A CA 1
ATOM 581 C C . HIS A 1 72 ? 13.325 -9.734 -21.351 1.00 93.19 72 HIS A C 1
ATOM 583 O O . HIS A 1 72 ? 14.045 -9.029 -20.645 1.00 93.19 72 HIS A O 1
ATOM 589 N N . THR A 1 73 ? 13.573 -11.033 -21.539 1.00 92.81 73 THR A N 1
ATOM 590 C CA . THR A 1 73 ? 14.741 -11.728 -20.969 1.00 92.81 73 THR A CA 1
ATOM 591 C C . THR A 1 73 ? 16.069 -11.320 -21.598 1.00 92.81 73 THR A C 1
ATOM 593 O O . THR A 1 73 ? 17.116 -11.498 -20.980 1.00 92.81 73 THR A O 1
ATOM 596 N N . ASP A 1 74 ? 16.026 -10.753 -22.803 1.00 91.50 74 ASP A N 1
ATOM 597 C CA . ASP A 1 74 ? 17.218 -10.410 -23.583 1.00 91.50 74 ASP A CA 1
ATOM 598 C C . ASP A 1 74 ? 17.879 -9.103 -23.117 1.00 91.50 74 ASP A C 1
ATOM 600 O O . ASP A 1 74 ? 19.076 -8.901 -23.318 1.00 91.50 74 ASP A O 1
ATOM 604 N N . SER A 1 75 ? 17.123 -8.223 -22.448 1.00 90.06 75 SER A N 1
ATOM 605 C CA . SER A 1 75 ? 17.648 -6.997 -21.841 1.00 90.06 75 SER A CA 1
ATOM 606 C C . SER A 1 75 ? 17.729 -7.142 -20.328 1.00 90.06 75 SER A C 1
ATOM 608 O O . SER A 1 75 ? 16.718 -7.245 -19.632 1.00 90.06 75 SER A O 1
ATOM 610 N N . MET A 1 76 ? 18.949 -7.048 -19.795 1.00 89.44 76 MET A N 1
ATOM 611 C CA . MET A 1 76 ? 19.193 -7.067 -18.350 1.00 89.44 76 MET A CA 1
ATOM 612 C C . MET A 1 76 ? 18.431 -5.947 -17.621 1.00 89.44 76 MET A C 1
ATOM 614 O O . MET A 1 76 ? 17.908 -6.158 -16.527 1.00 89.44 76 MET A O 1
ATOM 618 N N . THR A 1 77 ? 18.340 -4.759 -18.227 1.00 89.44 77 THR A N 1
ATOM 619 C CA . THR A 1 77 ? 17.674 -3.591 -17.633 1.00 89.44 77 THR A CA 1
ATOM 620 C C . THR A 1 77 ? 16.170 -3.818 -17.513 1.00 89.44 77 THR A C 1
ATOM 622 O O . THR A 1 77 ? 15.586 -3.563 -16.456 1.00 89.44 77 THR A O 1
ATOM 625 N N . LEU A 1 78 ? 15.535 -4.322 -18.574 1.00 92.00 78 LEU A N 1
ATOM 626 C CA . LEU A 1 78 ? 14.094 -4.576 -18.599 1.00 92.00 78 LEU A CA 1
ATOM 627 C C . LEU A 1 78 ? 13.717 -5.780 -17.732 1.00 92.00 78 LEU A C 1
ATOM 629 O O . LEU A 1 78 ? 12.739 -5.702 -16.985 1.00 92.00 78 LEU A O 1
ATOM 633 N N . LEU A 1 79 ? 14.529 -6.841 -17.753 1.00 93.31 79 LEU A N 1
ATOM 634 C CA . LEU A 1 79 ? 14.357 -8.010 -16.895 1.00 93.31 79 LEU A CA 1
ATOM 635 C C . LEU A 1 79 ? 14.410 -7.627 -15.412 1.00 93.31 79 LEU A C 1
ATOM 637 O O . LEU A 1 79 ? 13.482 -7.934 -14.660 1.00 93.31 79 LEU A O 1
ATOM 641 N N . LEU A 1 80 ? 15.456 -6.907 -14.989 1.00 90.50 80 LEU A N 1
ATOM 642 C CA . LEU A 1 80 ? 15.592 -6.469 -13.599 1.00 90.50 80 LEU A CA 1
ATOM 643 C C . LEU A 1 80 ? 14.439 -5.543 -13.196 1.00 90.50 80 LEU A C 1
ATOM 645 O O . LEU A 1 80 ? 13.893 -5.667 -12.099 1.00 90.50 80 LEU A O 1
ATOM 649 N N . SER A 1 81 ? 14.037 -4.644 -14.097 1.00 91.31 81 SER A N 1
ATOM 650 C CA . SER A 1 81 ? 12.941 -3.711 -13.846 1.00 91.31 81 SER A CA 1
ATOM 651 C C . SER A 1 81 ? 11.612 -4.431 -13.644 1.00 91.31 81 SER A C 1
ATOM 653 O O . SER A 1 81 ? 10.921 -4.191 -12.654 1.00 91.31 81 SER A O 1
ATOM 655 N N . GLY A 1 82 ? 11.275 -5.358 -14.541 1.00 92.75 82 GLY A N 1
ATOM 656 C CA . GLY A 1 82 ? 10.057 -6.150 -14.438 1.00 92.75 82 GLY A CA 1
ATOM 657 C C . GLY A 1 82 ? 10.049 -7.059 -13.207 1.00 92.75 82 GLY A C 1
ATOM 658 O O . GLY A 1 82 ? 9.016 -7.160 -12.549 1.00 92.75 82 GLY A O 1
ATOM 659 N N . LEU A 1 83 ? 11.190 -7.642 -12.820 1.00 93.44 83 LEU A N 1
ATOM 660 C CA . LEU A 1 83 ? 11.298 -8.458 -11.606 1.00 93.44 83 LEU A CA 1
ATOM 661 C C . LEU A 1 83 ? 11.082 -7.626 -10.332 1.00 93.44 83 LEU A C 1
ATOM 663 O O . LEU A 1 83 ? 10.319 -8.027 -9.450 1.00 93.44 83 LEU A O 1
ATOM 667 N N . LEU A 1 84 ? 11.707 -6.446 -10.248 1.00 91.31 84 LEU A N 1
ATOM 668 C CA . LEU A 1 84 ? 11.525 -5.520 -9.126 1.00 91.31 84 LEU A CA 1
ATOM 669 C C . LEU A 1 84 ? 10.072 -5.044 -9.025 1.00 91.31 84 LEU A C 1
ATOM 671 O O . LEU A 1 84 ? 9.500 -5.039 -7.934 1.00 91.31 84 LEU A O 1
ATOM 675 N N . MET A 1 85 ? 9.457 -4.685 -10.155 1.00 92.44 85 MET A N 1
ATOM 676 C CA . MET A 1 85 ? 8.054 -4.264 -10.197 1.00 92.44 85 MET A CA 1
ATOM 677 C C . MET A 1 85 ? 7.098 -5.409 -9.854 1.00 92.44 85 MET A C 1
ATOM 679 O O . MET A 1 85 ? 6.119 -5.201 -9.134 1.00 92.44 85 MET A O 1
ATOM 683 N N . HIS A 1 86 ? 7.402 -6.632 -10.291 1.00 92.19 86 HIS A N 1
ATOM 684 C CA . HIS A 1 86 ? 6.642 -7.817 -9.923 1.00 92.19 86 HIS A CA 1
ATOM 685 C C . HIS A 1 86 ? 6.699 -8.042 -8.408 1.00 92.19 86 HIS A C 1
ATOM 687 O O . HIS A 1 86 ? 5.651 -8.082 -7.763 1.00 92.19 86 HIS A O 1
ATOM 693 N N . ALA A 1 87 ? 7.895 -8.107 -7.815 1.00 89.00 87 ALA A N 1
ATOM 694 C CA . ALA A 1 87 ? 8.061 -8.277 -6.370 1.00 89.00 87 ALA A CA 1
ATOM 695 C C . ALA A 1 87 ? 7.331 -7.179 -5.576 1.00 89.00 87 ALA A C 1
ATOM 697 O O . ALA A 1 87 ? 6.644 -7.460 -4.594 1.00 89.00 87 ALA A O 1
ATOM 698 N N . TRP A 1 88 ? 7.413 -5.934 -6.048 1.00 87.38 88 TRP A N 1
ATOM 699 C CA . TRP A 1 88 ? 6.700 -4.806 -5.463 1.00 87.38 88 TRP A CA 1
ATOM 700 C C . TRP A 1 88 ? 5.173 -4.966 -5.520 1.00 87.38 88 TRP A C 1
ATOM 702 O O . TRP A 1 88 ? 4.487 -4.796 -4.513 1.00 87.38 88 TRP A O 1
ATOM 712 N N . SER A 1 89 ? 4.625 -5.350 -6.674 1.00 88.38 89 SER A N 1
ATOM 713 C CA . SER A 1 89 ? 3.184 -5.584 -6.820 1.00 88.38 89 SER A CA 1
ATOM 714 C C . SER A 1 89 ? 2.677 -6.727 -5.928 1.00 88.38 89 SER A C 1
ATOM 716 O O . SER A 1 89 ? 1.604 -6.611 -5.339 1.00 88.38 89 SER A O 1
ATOM 718 N N . VAL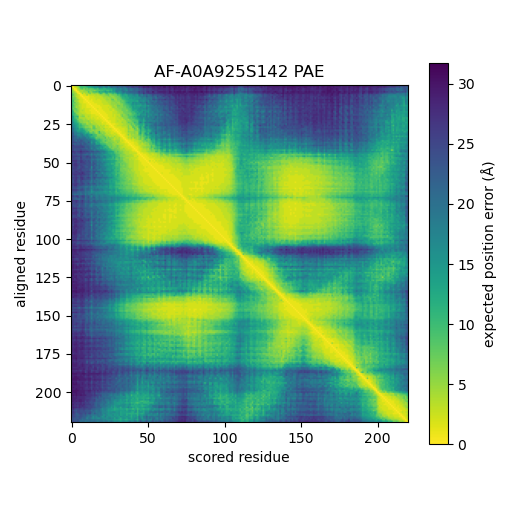 A 1 90 ? 3.481 -7.780 -5.730 1.00 88.00 90 VAL A N 1
ATOM 719 C CA . VAL A 1 90 ? 3.167 -8.866 -4.790 1.00 88.00 90 VAL A CA 1
ATOM 720 C C . VAL A 1 90 ? 3.089 -8.335 -3.359 1.00 88.00 90 VAL A C 1
ATOM 722 O O . VAL A 1 90 ? 2.162 -8.684 -2.631 1.00 88.00 90 VAL A O 1
ATOM 725 N N . LEU A 1 91 ? 3.999 -7.446 -2.951 1.00 84.31 91 LEU A N 1
ATOM 726 C CA . LEU A 1 91 ? 3.927 -6.805 -1.633 1.00 84.31 91 LEU A CA 1
ATOM 727 C C . LEU A 1 91 ? 2.649 -5.969 -1.466 1.00 84.31 91 LEU A C 1
ATOM 729 O O . LEU A 1 91 ? 2.046 -6.002 -0.393 1.00 84.31 91 LEU A O 1
ATOM 733 N N . LEU A 1 92 ? 2.189 -5.277 -2.516 1.00 82.31 92 LEU A N 1
ATOM 734 C CA . LEU A 1 92 ? 0.907 -4.561 -2.491 1.00 82.31 92 LEU A CA 1
ATOM 735 C C . LEU A 1 92 ? -0.281 -5.514 -2.304 1.00 82.31 92 LEU A C 1
ATOM 737 O O . LEU A 1 92 ? -1.179 -5.213 -1.515 1.00 82.31 92 LEU A O 1
ATOM 741 N N . VAL A 1 93 ? -0.269 -6.666 -2.982 1.00 83.75 93 VAL A N 1
ATOM 742 C CA . VAL A 1 93 ? -1.277 -7.726 -2.823 1.00 83.75 93 VAL A CA 1
ATOM 743 C C . VAL A 1 93 ? -1.258 -8.278 -1.401 1.00 83.75 93 VAL A C 1
ATOM 745 O O . VAL A 1 93 ? -2.301 -8.321 -0.754 1.00 83.75 93 VAL A O 1
ATOM 748 N N . VAL A 1 94 ? -0.084 -8.641 -0.876 1.00 80.12 94 VAL A N 1
ATOM 749 C CA . VAL A 1 94 ? 0.068 -9.151 0.496 1.00 80.12 94 VAL A CA 1
ATOM 750 C C . VAL A 1 94 ? -0.424 -8.122 1.508 1.00 80.12 94 VAL A C 1
ATOM 752 O O . VAL A 1 94 ? -1.195 -8.473 2.399 1.00 80.12 94 VAL A O 1
ATOM 755 N N . SER A 1 95 ? -0.046 -6.849 1.355 1.00 75.81 95 SER A N 1
ATOM 756 C CA . SER A 1 95 ? -0.541 -5.777 2.222 1.00 75.81 95 SER A CA 1
ATOM 757 C C . SER A 1 95 ? -2.062 -5.692 2.173 1.00 75.81 95 SER A C 1
ATOM 759 O O . SER A 1 95 ? -2.703 -5.565 3.214 1.00 75.81 95 SER A O 1
ATOM 761 N N . ALA A 1 96 ? -2.649 -5.809 0.980 1.00 79.94 96 ALA A N 1
ATOM 762 C CA . ALA A 1 96 ? -4.089 -5.729 0.833 1.00 79.94 96 ALA A CA 1
ATOM 763 C C . ALA A 1 96 ? -4.827 -6.912 1.450 1.00 79.94 96 ALA A C 1
ATOM 765 O O . ALA A 1 96 ? -5.835 -6.723 2.129 1.00 79.94 96 ALA A O 1
ATOM 766 N N . VAL A 1 97 ? -4.293 -8.117 1.271 1.00 77.38 97 VAL A N 1
ATOM 767 C CA . VAL A 1 97 ? -4.809 -9.327 1.908 1.00 77.38 97 VAL A CA 1
ATOM 768 C C . VAL A 1 97 ? -4.701 -9.220 3.424 1.00 77.38 97 VAL A C 1
ATOM 770 O O . VAL A 1 97 ? -5.663 -9.544 4.110 1.00 77.38 97 VAL A O 1
ATOM 773 N N . MET A 1 98 ? -3.584 -8.732 3.966 1.00 72.56 98 MET A N 1
ATOM 774 C CA . MET A 1 98 ? -3.413 -8.572 5.412 1.00 72.56 98 MET A CA 1
ATOM 775 C C . MET A 1 98 ? -4.420 -7.580 5.999 1.00 72.56 98 MET A C 1
ATOM 777 O O . MET A 1 98 ? -5.065 -7.899 6.998 1.00 72.56 98 MET A O 1
ATOM 781 N N . GLU A 1 99 ? -4.620 -6.419 5.368 1.00 71.56 99 GLU A N 1
ATOM 782 C CA . GLU A 1 99 ? -5.641 -5.459 5.807 1.00 71.56 99 GLU A CA 1
ATOM 783 C C . GLU A 1 99 ? -7.056 -6.054 5.694 1.00 71.56 99 GLU A C 1
ATOM 785 O O . GLU A 1 99 ? -7.847 -5.946 6.633 1.00 71.56 99 GLU A O 1
ATOM 790 N N . LEU A 1 100 ? -7.363 -6.768 4.606 1.00 73.44 100 LEU A N 1
ATOM 791 C CA . LEU A 1 100 ? -8.666 -7.404 4.402 1.00 73.44 100 LEU A CA 1
ATOM 792 C C . LEU A 1 100 ? -8.933 -8.544 5.399 1.00 73.44 100 LEU A C 1
ATOM 794 O O . LEU A 1 100 ? -10.031 -8.632 5.951 1.00 73.44 100 LEU A O 1
ATOM 798 N N . LEU A 1 101 ? -7.941 -9.396 5.671 1.00 68.12 101 LEU A N 1
ATOM 799 C CA . LEU A 1 101 ? -8.015 -10.453 6.682 1.00 68.12 101 LEU A CA 1
ATOM 800 C C . LEU A 1 101 ? -8.254 -9.865 8.065 1.00 68.12 101 LEU A C 1
ATOM 802 O O . LEU A 1 101 ? -9.018 -10.420 8.849 1.00 68.12 101 LEU A O 1
ATOM 806 N N . LEU A 1 102 ? -7.628 -8.734 8.369 1.00 66.06 102 LEU A N 1
ATOM 807 C CA . LEU A 1 102 ? -7.795 -8.105 9.663 1.00 66.06 102 LEU A CA 1
ATOM 808 C C . LEU A 1 102 ? -9.178 -7.470 9.815 1.00 66.06 102 LEU A C 1
ATOM 810 O O . LEU A 1 102 ? -9.781 -7.616 10.873 1.00 66.06 102 LEU A O 1
ATOM 814 N N . ILE A 1 103 ? -9.714 -6.852 8.754 1.00 67.88 103 ILE A N 1
ATOM 815 C CA . ILE A 1 103 ? -11.081 -6.310 8.753 1.00 67.88 103 ILE A CA 1
ATOM 816 C C . ILE A 1 103 ? -12.128 -7.435 8.815 1.00 67.88 103 ILE A C 1
ATOM 818 O O . ILE A 1 103 ? -13.119 -7.311 9.528 1.00 67.88 103 ILE A O 1
ATOM 822 N N . THR A 1 104 ? -11.924 -8.544 8.101 1.00 65.06 104 THR A N 1
ATOM 823 C CA . THR A 1 104 ? -12.863 -9.686 8.079 1.00 65.06 104 THR A CA 1
ATOM 824 C C . THR A 1 104 ? -12.794 -10.549 9.339 1.00 65.06 104 THR A C 1
ATOM 826 O O . THR A 1 104 ? -13.796 -11.150 9.717 1.00 65.06 104 THR A O 1
ATOM 829 N N . ARG A 1 105 ? -11.652 -10.565 10.042 1.00 59.47 105 ARG A N 1
ATOM 830 C CA . ARG A 1 105 ? -11.509 -11.172 11.376 1.00 59.47 105 ARG A CA 1
ATOM 831 C C . ARG A 1 105 ? -12.116 -10.339 12.507 1.00 59.47 105 ARG A C 1
ATOM 833 O O . ARG A 1 105 ? -12.121 -10.829 13.637 1.00 59.47 105 ARG A O 1
ATOM 840 N N . LEU A 1 106 ? -12.663 -9.141 12.247 1.00 55.75 106 LEU A N 1
ATOM 841 C CA . LEU A 1 106 ? -13.600 -8.518 13.188 1.00 55.75 106 LEU A CA 1
ATOM 842 C C . LEU A 1 106 ? -14.858 -9.389 13.252 1.00 55.75 106 LEU A C 1
ATOM 844 O O . LEU A 1 106 ? -15.855 -9.152 12.575 1.00 55.75 106 LEU A O 1
ATOM 848 N N . ASN A 1 107 ? -14.807 -10.424 14.082 1.00 49.03 107 ASN A N 1
ATOM 849 C CA . ASN A 1 107 ? -16.003 -11.100 14.522 1.00 49.03 107 ASN A CA 1
ATOM 850 C C . ASN A 1 107 ? -16.708 -10.139 15.483 1.00 49.03 107 ASN A C 1
ATOM 852 O O . ASN A 1 107 ? -16.323 -10.013 16.641 1.00 49.03 107 ASN A O 1
ATOM 856 N N . TYR A 1 108 ? -17.693 -9.400 14.977 1.00 50.03 108 TYR A N 1
ATOM 857 C CA . TYR A 1 108 ? -18.428 -8.392 15.746 1.00 50.03 108 TYR A CA 1
ATOM 858 C C . TYR A 1 108 ? -19.275 -8.986 16.888 1.00 50.03 108 TYR A C 1
ATOM 860 O O . TYR A 1 108 ? -19.850 -8.230 17.661 1.00 50.03 108 TYR A O 1
ATOM 868 N N . ALA A 1 109 ? -19.331 -10.318 17.002 1.00 45.25 109 ALA A N 1
ATOM 869 C CA . ALA A 1 109 ? -19.889 -11.045 18.142 1.00 45.25 109 ALA A CA 1
ATOM 870 C C . ALA A 1 109 ? -18.850 -11.350 19.247 1.00 45.25 109 ALA A C 1
ATOM 872 O O . ALA A 1 109 ? -19.192 -11.941 20.268 1.00 45.25 109 ALA A O 1
ATOM 873 N N . ALA A 1 110 ? -17.572 -10.998 19.054 1.00 47.97 110 ALA A N 1
ATOM 874 C CA . ALA A 1 110 ? -16.516 -11.205 20.044 1.00 47.97 110 ALA A CA 1
ATOM 875 C C . ALA A 1 110 ? -16.465 -10.050 21.070 1.00 47.97 110 ALA A C 1
ATOM 877 O O . ALA A 1 110 ? -16.781 -8.914 20.715 1.00 47.97 110 ALA A O 1
ATOM 878 N N . PRO A 1 111 ? -16.005 -10.300 22.315 1.00 53.22 111 PRO A N 1
ATOM 879 C CA . PRO A 1 111 ? -15.849 -9.263 23.338 1.00 53.22 111 PRO A CA 1
ATOM 880 C C . PRO A 1 111 ? -15.054 -8.059 22.818 1.00 53.22 111 PRO A C 1
ATOM 882 O O . PRO A 1 111 ? -14.065 -8.243 22.100 1.00 53.22 111 PRO A O 1
ATOM 885 N N . VAL A 1 112 ? -15.434 -6.841 23.227 1.00 55.12 112 VAL A N 1
ATOM 886 C CA . VAL A 1 112 ? -14.822 -5.559 22.807 1.00 55.12 112 VAL A CA 1
ATOM 887 C C . VAL A 1 112 ? -13.286 -5.585 22.906 1.00 55.12 112 VAL A C 1
ATOM 889 O O . VAL A 1 112 ? -12.582 -5.069 22.034 1.00 55.12 112 VAL A O 1
ATOM 892 N N . LEU A 1 113 ? -12.754 -6.308 23.897 1.00 52.50 113 LEU A N 1
ATOM 893 C CA . LEU A 1 113 ? -11.321 -6.535 24.106 1.00 52.50 113 LEU A CA 1
ATOM 894 C C . LEU A 1 113 ? -10.604 -7.208 22.913 1.00 52.50 113 LEU A C 1
ATOM 896 O O . LEU A 1 113 ? -9.460 -6.875 22.596 1.00 52.50 113 LEU A O 1
ATOM 900 N N . THR A 1 114 ? -11.250 -8.166 22.244 1.00 56.78 114 THR A N 1
ATOM 901 C CA . THR A 1 114 ? -10.685 -8.898 21.093 1.00 56.78 114 THR A CA 1
ATOM 902 C C . THR A 1 114 ? -10.583 -7.988 19.872 1.00 56.78 114 THR A C 1
ATOM 904 O O . THR A 1 114 ? -9.613 -8.043 19.109 1.00 56.78 114 THR A O 1
ATOM 907 N N . ILE A 1 115 ? -11.562 -7.095 19.722 1.00 57.97 115 ILE A N 1
ATOM 908 C CA . ILE A 1 115 ? -11.601 -6.102 18.654 1.00 57.97 115 ILE A CA 1
ATOM 909 C C . ILE A 1 115 ? -10.505 -5.048 18.883 1.00 57.97 115 ILE A C 1
ATOM 911 O O . ILE A 1 115 ? -9.709 -4.789 17.979 1.00 57.97 115 ILE A O 1
ATOM 915 N N . GLN A 1 116 ? -10.366 -4.526 20.107 1.00 59.53 116 GLN A N 1
ATOM 916 C CA . GLN A 1 116 ? -9.289 -3.592 20.468 1.00 59.53 116 GLN A CA 1
ATOM 917 C C . GLN A 1 116 ? -7.887 -4.176 20.218 1.00 59.53 116 GLN A C 1
ATOM 919 O O . GLN A 1 116 ? -7.037 -3.494 19.642 1.00 59.53 116 GLN A O 1
ATOM 924 N N . ARG A 1 117 ? -7.641 -5.450 20.566 1.00 63.22 117 ARG A N 1
ATOM 925 C CA . ARG A 1 117 ? -6.356 -6.129 20.287 1.00 63.22 117 ARG A CA 1
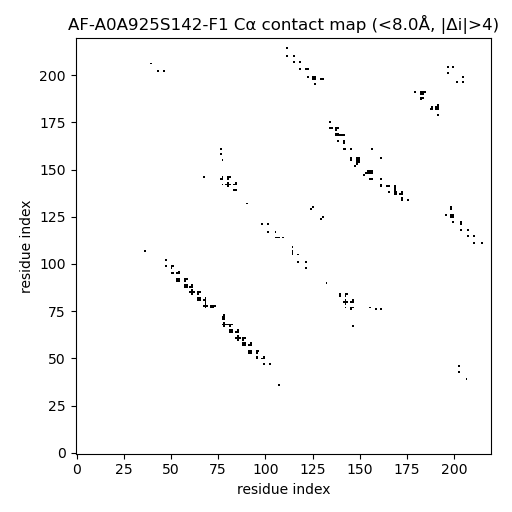ATOM 926 C C . ARG A 1 117 ? -6.059 -6.246 18.793 1.00 63.22 117 ARG A C 1
ATOM 928 O O . ARG A 1 117 ? -4.928 -6.016 18.370 1.00 63.22 117 ARG A O 1
ATOM 935 N N . THR A 1 118 ? -7.071 -6.567 17.993 1.00 63.25 118 THR A N 1
ATOM 936 C CA . THR A 1 118 ? -6.938 -6.699 16.535 1.00 63.25 118 THR A CA 1
ATOM 937 C C . THR A 1 118 ? -6.615 -5.348 15.887 1.00 63.25 118 THR A C 1
ATOM 939 O O . THR A 1 118 ? -5.702 -5.259 15.065 1.00 63.25 118 THR A O 1
ATOM 942 N N . LEU A 1 119 ? -7.277 -4.265 16.318 1.00 63.12 119 LEU A N 1
ATOM 943 C CA . LEU A 1 119 ? -6.946 -2.907 15.872 1.00 63.12 119 LEU A CA 1
ATOM 944 C C . LEU A 1 119 ? -5.576 -2.430 16.369 1.00 63.12 119 LEU A C 1
ATOM 946 O O . LEU A 1 119 ? -4.886 -1.717 15.643 1.00 63.12 119 LEU A O 1
ATOM 950 N N . ALA A 1 120 ? -5.151 -2.823 17.572 1.00 63.25 120 ALA A N 1
ATOM 951 C CA . ALA A 1 120 ? -3.807 -2.524 18.058 1.00 63.25 120 ALA A CA 1
ATOM 952 C C . ALA A 1 120 ? -2.738 -3.187 17.175 1.00 63.25 120 ALA A C 1
ATOM 954 O O . ALA A 1 120 ? -1.787 -2.517 16.773 1.00 63.25 120 ALA A O 1
ATOM 955 N N . TYR A 1 121 ? -2.939 -4.454 16.791 1.00 67.25 121 TYR A N 1
ATOM 956 C CA . TYR A 1 121 ? -2.052 -5.154 15.860 1.00 67.25 121 TYR A CA 1
ATOM 957 C C . TYR A 1 121 ? -2.045 -4.498 14.473 1.00 67.25 121 TYR A C 1
ATOM 959 O O . TYR A 1 121 ? -0.972 -4.289 13.910 1.00 67.25 121 TYR A O 1
ATOM 967 N N . LEU A 1 122 ? -3.214 -4.080 13.960 1.00 65.06 122 LEU A N 1
ATOM 968 C CA . LEU A 1 122 ? -3.307 -3.321 12.705 1.00 65.06 122 LEU A CA 1
ATOM 969 C C . LEU A 1 122 ? -2.490 -2.042 12.776 1.00 65.06 122 LEU A C 1
ATOM 971 O O . LEU A 1 122 ? -1.736 -1.734 11.861 1.00 65.06 122 LEU A O 1
ATOM 975 N N . ARG A 1 123 ? -2.648 -1.290 13.868 1.00 66.12 123 ARG A N 1
ATOM 976 C CA . ARG A 1 123 ? -1.955 -0.025 14.070 1.00 66.12 123 ARG A CA 1
ATOM 977 C C . ARG A 1 123 ? -0.452 -0.249 14.124 1.00 66.12 123 ARG A C 1
ATOM 979 O O . ARG A 1 123 ? 0.260 0.459 13.432 1.00 66.12 123 ARG A O 1
ATOM 986 N N . THR A 1 124 ? 0.021 -1.248 14.873 1.00 66.31 124 THR A N 1
ATOM 987 C CA . THR A 1 124 ? 1.453 -1.584 14.928 1.00 66.31 124 THR A CA 1
ATOM 988 C C . THR A 1 124 ? 1.983 -2.021 13.567 1.00 66.31 124 THR A C 1
ATOM 990 O O . THR A 1 124 ? 3.075 -1.610 13.190 1.00 66.31 124 THR A O 1
ATOM 993 N N . TRP A 1 125 ? 1.221 -2.817 12.812 1.00 66.06 125 TRP A N 1
ATOM 994 C CA . TRP A 1 125 ? 1.582 -3.198 11.450 1.00 66.06 125 TRP A CA 1
ATOM 995 C C . TRP A 1 125 ? 1.660 -1.972 10.541 1.00 66.06 125 TRP A C 1
ATOM 997 O O . TRP A 1 125 ? 2.678 -1.757 9.901 1.00 66.06 125 TRP A O 1
ATOM 1007 N N . ARG A 1 126 ? 0.633 -1.120 10.516 1.00 63.59 126 ARG A N 1
ATOM 1008 C CA . ARG A 1 126 ? 0.581 0.039 9.619 1.00 63.59 126 ARG A CA 1
ATOM 1009 C C . ARG A 1 126 ? 1.642 1.080 9.961 1.00 63.59 126 ARG A C 1
ATOM 1011 O O . ARG A 1 126 ? 2.313 1.558 9.061 1.00 63.59 126 ARG A O 1
ATOM 1018 N N . THR A 1 127 ? 1.880 1.372 11.238 1.00 60.66 127 THR A N 1
ATOM 1019 C CA . THR A 1 127 ? 2.943 2.312 11.629 1.00 60.66 127 THR A CA 1
ATOM 1020 C C . THR A 1 127 ? 4.339 1.738 11.408 1.00 60.66 127 THR A C 1
ATOM 1022 O O . THR A 1 127 ? 5.235 2.474 11.011 1.00 60.66 127 THR A O 1
ATOM 1025 N N . ARG A 1 128 ? 4.550 0.427 11.602 1.00 64.56 128 ARG A N 1
ATOM 1026 C CA . ARG A 1 128 ? 5.874 -0.181 11.387 1.00 64.56 128 ARG A CA 1
ATOM 1027 C C . ARG A 1 128 ? 6.158 -0.627 9.971 1.00 64.56 128 ARG A C 1
ATOM 1029 O O . ARG A 1 128 ? 7.335 -0.721 9.674 1.00 64.56 128 ARG A O 1
ATOM 1036 N N . MET A 1 129 ? 5.162 -0.951 9.151 1.00 56.97 129 MET A N 1
ATOM 1037 C CA . MET A 1 129 ? 5.343 -1.567 7.828 1.00 56.97 129 MET A CA 1
ATOM 1038 C C . MET A 1 129 ? 4.919 -0.650 6.686 1.00 56.97 129 MET A C 1
ATOM 1040 O O . MET A 1 129 ? 5.578 -0.672 5.652 1.00 56.97 129 MET A O 1
ATOM 1044 N N . ALA A 1 130 ? 3.899 0.205 6.848 1.00 61.44 130 ALA A N 1
ATOM 1045 C CA . ALA A 1 130 ? 3.494 1.117 5.771 1.00 61.44 130 ALA A CA 1
ATOM 1046 C C . ALA A 1 130 ? 4.620 2.070 5.319 1.00 61.44 130 ALA A C 1
ATOM 1048 O O . ALA A 1 130 ? 4.763 2.265 4.110 1.00 61.44 130 ALA A O 1
ATOM 1049 N N . PRO A 1 131 ? 5.496 2.586 6.211 1.00 61.72 131 PRO A N 1
ATOM 1050 C CA . PRO A 1 131 ? 6.666 3.344 5.773 1.00 61.72 131 PRO A CA 1
ATOM 1051 C C . PRO A 1 131 ? 7.612 2.512 4.897 1.00 61.72 131 PRO A C 1
ATOM 1053 O O . PRO A 1 131 ? 8.156 3.029 3.928 1.00 61.72 131 PRO A O 1
ATOM 1056 N N . TRP A 1 132 ? 7.767 1.213 5.173 1.00 62.12 132 TRP A N 1
ATOM 1057 C CA . TRP A 1 132 ? 8.612 0.309 4.379 1.00 62.12 132 TRP A CA 1
ATOM 1058 C C . TRP A 1 132 ? 7.999 -0.095 3.047 1.00 62.12 132 TRP A C 1
ATOM 1060 O O . TRP A 1 132 ? 8.727 -0.551 2.177 1.00 62.12 132 TRP A O 1
ATOM 1070 N N . LEU A 1 133 ? 6.693 0.092 2.864 1.00 63.47 133 LEU A N 1
ATOM 1071 C CA . LEU A 1 133 ? 6.074 0.043 1.546 1.00 63.47 133 LEU A CA 1
ATOM 1072 C C . LEU A 1 133 ? 6.341 1.361 0.781 1.00 63.47 133 LEU A C 1
ATOM 1074 O O . LEU A 1 133 ? 6.690 1.341 -0.392 1.00 63.47 133 LEU A O 1
ATOM 1078 N N . GLY A 1 134 ? 6.285 2.526 1.426 1.00 63.66 134 GLY A N 1
ATOM 1079 C CA . GLY A 1 134 ? 6.577 3.799 0.744 1.00 63.66 134 GLY A CA 1
ATOM 1080 C C . GLY A 1 134 ? 8.056 4.008 0.378 1.00 63.66 134 GLY A C 1
ATOM 1081 O O . GLY A 1 134 ? 8.367 4.561 -0.672 1.00 63.66 134 GLY A O 1
ATOM 1082 N N . LEU A 1 135 ? 8.982 3.561 1.230 1.00 64.50 135 LEU A N 1
ATOM 1083 C CA . LEU A 1 135 ? 10.425 3.818 1.106 1.00 64.50 135 LEU A CA 1
ATOM 1084 C C . LEU A 1 135 ? 11.072 3.239 -0.172 1.00 64.50 135 LEU A C 1
ATOM 1086 O O . LEU A 1 135 ? 11.828 3.967 -0.820 1.00 64.50 135 LEU A O 1
ATOM 1090 N N . PRO A 1 136 ? 10.777 1.992 -0.594 1.00 70.56 136 PRO A N 1
ATOM 1091 C CA . PRO A 1 136 ? 11.283 1.431 -1.842 1.00 70.56 136 PRO A CA 1
ATOM 1092 C C . PRO A 1 136 ? 10.885 2.232 -3.079 1.00 70.56 136 PRO A C 1
ATOM 1094 O O . PRO A 1 136 ? 11.599 2.161 -4.073 1.00 70.56 136 PRO A O 1
ATOM 1097 N N . PHE A 1 137 ? 9.806 3.024 -3.038 1.00 72.69 137 PHE A N 1
ATOM 1098 C CA . PHE A 1 137 ? 9.333 3.787 -4.196 1.00 72.69 137 PHE A CA 1
ATOM 1099 C C . PHE A 1 137 ? 10.428 4.665 -4.825 1.00 72.69 137 PHE A C 1
ATOM 1101 O O . PHE A 1 137 ? 10.519 4.746 -6.048 1.00 72.69 137 PHE A O 1
ATOM 1108 N N . TRP A 1 138 ? 11.325 5.234 -4.010 1.00 76.06 138 TRP A N 1
ATOM 1109 C CA . TRP A 1 138 ? 12.474 6.009 -4.492 1.00 76.06 138 TRP A CA 1
ATOM 1110 C C . TRP A 1 138 ? 13.422 5.212 -5.394 1.00 76.06 138 TRP A C 1
ATOM 1112 O O . TRP A 1 138 ? 13.968 5.758 -6.349 1.00 76.06 138 TRP A O 1
ATOM 1122 N N . LEU A 1 139 ? 13.610 3.923 -5.108 1.00 78.44 139 LEU A N 1
ATOM 1123 C CA . LEU A 1 139 ? 14.428 3.022 -5.921 1.00 78.44 139 LEU A CA 1
ATOM 1124 C C . LEU A 1 139 ? 13.630 2.399 -7.070 1.00 78.44 139 LEU A C 1
ATOM 1126 O O . LEU A 1 139 ? 14.194 2.087 -8.114 1.00 78.44 139 LEU A O 1
ATOM 1130 N N . LEU A 1 140 ? 12.322 2.232 -6.887 1.00 83.69 140 LEU A N 1
ATOM 1131 C CA . LEU A 1 140 ? 11.422 1.585 -7.839 1.00 83.69 140 LEU A CA 1
ATOM 1132 C C . LEU A 1 140 ? 10.949 2.517 -8.963 1.00 83.69 140 LEU A C 1
ATOM 1134 O O . LEU A 1 140 ? 10.507 2.026 -9.999 1.00 83.69 140 LEU A O 1
ATOM 1138 N N . TRP A 1 141 ? 11.092 3.836 -8.815 1.00 83.19 141 TRP A N 1
ATOM 1139 C CA . TRP A 1 141 ? 10.740 4.801 -9.859 1.00 83.19 141 TRP A CA 1
ATOM 1140 C C . TRP A 1 141 ? 11.479 4.553 -11.185 1.00 83.19 141 TRP A C 1
ATOM 1142 O O . TRP A 1 141 ? 10.864 4.611 -12.245 1.00 83.19 141 TRP A O 1
ATOM 1152 N N . MET A 1 142 ? 12.778 4.233 -11.148 1.00 88.12 142 MET A N 1
ATOM 1153 C CA . MET A 1 142 ? 13.561 3.974 -12.367 1.00 88.12 142 MET A CA 1
ATOM 1154 C C . MET A 1 142 ? 13.135 2.680 -13.083 1.00 88.12 142 MET A C 1
ATOM 1156 O O . MET A 1 142 ? 12.842 2.745 -14.277 1.00 88.12 142 MET A O 1
ATOM 1160 N N . PRO A 1 143 ? 13.004 1.533 -12.386 1.00 89.62 143 PRO A N 1
ATOM 1161 C CA . PRO A 1 143 ? 12.340 0.344 -12.916 1.00 89.62 143 PRO A CA 1
ATOM 1162 C C . PRO A 1 143 ? 10.957 0.615 -13.508 1.00 89.62 143 PRO A C 1
ATOM 1164 O O . PRO A 1 143 ? 10.650 0.143 -14.600 1.00 89.62 143 PRO A O 1
ATOM 1167 N N . LEU A 1 144 ? 10.130 1.402 -12.815 1.00 90.44 144 LEU A N 1
ATOM 1168 C CA . LEU A 1 144 ? 8.796 1.749 -13.289 1.00 90.44 144 LEU A CA 1
ATOM 1169 C C . LEU A 1 144 ? 8.862 2.531 -14.603 1.00 90.44 144 LEU A C 1
ATOM 1171 O O . LEU A 1 144 ? 8.158 2.183 -15.546 1.00 90.44 144 LEU A O 1
ATOM 1175 N N . MET A 1 145 ? 9.726 3.548 -14.689 1.00 90.06 145 MET A N 1
ATOM 1176 C CA . MET A 1 145 ? 9.935 4.302 -15.927 1.00 90.06 145 MET A CA 1
ATOM 1177 C C . MET A 1 145 ? 10.406 3.389 -17.057 1.00 90.06 145 MET A C 1
ATOM 1179 O O . MET A 1 145 ? 9.834 3.448 -18.138 1.00 90.06 145 MET A O 1
ATOM 1183 N N . ALA A 1 146 ? 11.372 2.501 -16.814 1.00 91.19 146 ALA A N 1
ATOM 1184 C CA . ALA A 1 146 ? 11.850 1.568 -17.834 1.00 91.19 146 ALA A CA 1
ATOM 1185 C C . ALA A 1 146 ? 10.717 0.681 -18.387 1.00 91.19 146 ALA A C 1
ATOM 1187 O O . ALA A 1 146 ? 10.574 0.554 -19.603 1.00 91.19 146 ALA A O 1
ATOM 1188 N N . VAL A 1 147 ? 9.864 0.131 -17.512 1.00 92.56 147 VAL A N 1
ATOM 1189 C CA . VAL A 1 147 ? 8.702 -0.673 -17.926 1.00 92.56 147 VAL A CA 1
ATOM 1190 C C . VAL A 1 147 ? 7.681 0.168 -18.698 1.00 92.56 147 VAL A C 1
ATOM 1192 O O . VAL A 1 147 ? 7.177 -0.277 -19.728 1.00 92.56 147 VAL A O 1
ATOM 1195 N N . VAL A 1 148 ? 7.377 1.383 -18.233 1.00 92.00 148 VAL A N 1
ATOM 1196 C CA . VAL A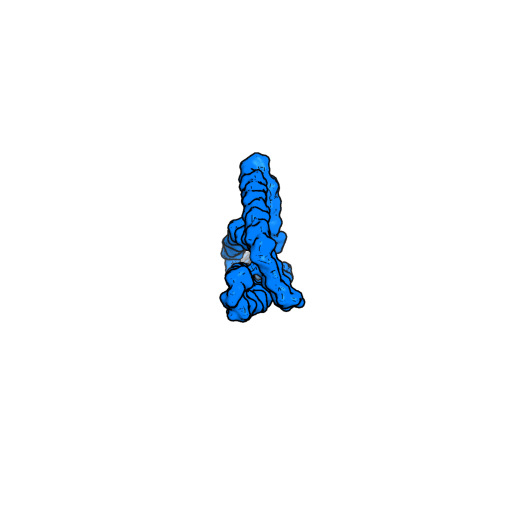 1 148 ? 6.403 2.287 -18.871 1.00 92.00 148 VAL A CA 1
ATOM 1197 C C . VAL A 1 148 ? 6.881 2.739 -20.250 1.00 92.00 148 VAL A C 1
ATOM 1199 O O . VAL A 1 148 ? 6.102 2.698 -21.200 1.00 92.00 148 VAL A O 1
ATOM 1202 N N . PHE A 1 149 ? 8.152 3.127 -20.381 1.00 92.00 149 PHE A N 1
ATOM 1203 C CA . PHE A 1 149 ? 8.734 3.552 -21.653 1.00 92.00 149 PHE A CA 1
ATOM 1204 C C . PHE A 1 149 ? 8.678 2.434 -22.695 1.00 92.00 149 PHE A C 1
ATOM 1206 O O . PHE A 1 149 ? 8.185 2.646 -23.805 1.00 92.00 149 PHE A O 1
ATOM 1213 N N . GLN A 1 150 ? 9.078 1.227 -22.297 1.00 93.44 150 GLN A N 1
ATOM 1214 C CA . GLN A 1 150 ? 9.014 0.062 -23.167 1.00 93.44 150 GLN A CA 1
ATOM 1215 C C . GLN A 1 150 ? 7.567 -0.298 -23.535 1.00 93.44 150 GLN A C 1
ATOM 1217 O O . GLN A 1 150 ? 7.273 -0.557 -24.697 1.00 93.44 150 GLN A O 1
ATOM 1222 N N . SER A 1 151 ? 6.643 -0.286 -22.572 1.00 91.44 151 SER A N 1
ATOM 1223 C CA . SER A 1 151 ? 5.268 -0.756 -22.795 1.00 91.44 151 SER A CA 1
ATOM 1224 C C . SER A 1 151 ? 4.402 0.226 -23.588 1.00 91.44 151 SER A C 1
ATOM 1226 O O . SER A 1 151 ? 3.535 -0.208 -24.341 1.00 91.44 151 SER A O 1
ATOM 1228 N N . LEU A 1 152 ? 4.596 1.538 -23.408 1.00 92.44 152 LEU A N 1
ATOM 1229 C CA . LEU A 1 152 ? 3.779 2.563 -24.070 1.00 92.44 152 LEU A CA 1
ATOM 1230 C C . LEU A 1 152 ? 4.401 3.092 -25.361 1.00 92.44 152 LEU A C 1
ATOM 1232 O O . LEU A 1 152 ? 3.669 3.416 -26.292 1.00 92.44 152 LEU A O 1
ATOM 1236 N N . PHE A 1 153 ? 5.729 3.203 -25.415 1.00 92.75 153 PHE A N 1
ATOM 1237 C CA . PHE A 1 153 ? 6.429 3.821 -26.543 1.00 92.75 153 PHE A CA 1
ATOM 1238 C C . PHE A 1 153 ? 7.263 2.820 -27.349 1.00 92.75 153 PHE A C 1
ATOM 1240 O O . PHE A 1 153 ? 7.739 3.174 -28.423 1.00 92.75 153 PHE A O 1
ATOM 1247 N N . GLY A 1 154 ? 7.451 1.587 -26.859 1.00 90.81 154 GLY A N 1
ATOM 1248 C CA . GLY A 1 154 ? 8.322 0.597 -27.502 1.00 90.81 154 GLY A CA 1
ATOM 1249 C C . GLY A 1 154 ? 9.802 0.989 -27.479 1.00 90.81 154 GLY A C 1
ATOM 1250 O O . GLY A 1 154 ? 10.581 0.479 -28.281 1.00 90.81 154 GLY A O 1
ATOM 1251 N N . VAL A 1 155 ? 10.178 1.934 -26.610 1.00 89.56 155 VAL A N 1
ATOM 1252 C CA . VAL A 1 155 ? 11.537 2.471 -26.522 1.00 89.56 155 VAL A CA 1
ATOM 1253 C C . VAL A 1 155 ? 12.201 1.952 -25.260 1.00 89.56 155 VAL A C 1
ATOM 1255 O O . VAL A 1 155 ? 11.753 2.242 -24.148 1.00 89.56 155 VAL A O 1
ATOM 1258 N N . GLU A 1 156 ? 13.319 1.253 -25.437 1.00 87.06 156 GLU A N 1
ATOM 1259 C CA . GLU A 1 156 ? 14.151 0.843 -24.317 1.00 87.06 156 GLU A CA 1
ATOM 1260 C C . GLU A 1 156 ? 14.907 2.051 -23.751 1.00 87.06 156 GLU A C 1
ATOM 1262 O O . GLU A 1 156 ? 15.558 2.822 -24.467 1.00 87.06 156 GLU A O 1
ATOM 1267 N N . MET A 1 157 ? 14.824 2.222 -22.432 1.00 85.75 157 MET A N 1
ATOM 1268 C CA . MET A 1 157 ? 15.552 3.279 -21.747 1.00 85.75 157 MET A CA 1
ATOM 1269 C C . MET A 1 157 ? 17.056 3.000 -21.806 1.00 85.75 157 MET A C 1
ATOM 1271 O O . MET A 1 157 ? 17.514 1.918 -21.444 1.00 85.75 157 MET A O 1
ATOM 1275 N N . HIS A 1 158 ? 17.839 3.999 -22.218 1.00 86.62 158 HIS A N 1
ATOM 1276 C CA . HIS A 1 158 ? 19.294 3.871 -22.267 1.00 86.62 158 HIS A CA 1
ATOM 1277 C C . HIS A 1 158 ? 19.861 3.457 -20.902 1.00 86.62 158 HIS A C 1
ATOM 1279 O O . HIS A 1 158 ? 19.568 4.091 -19.883 1.00 86.62 158 HIS A O 1
ATOM 1285 N N . ALA A 1 159 ? 20.743 2.453 -20.900 1.00 84.00 159 ALA A N 1
ATOM 1286 C CA . ALA A 1 159 ? 21.335 1.899 -19.682 1.00 84.00 159 ALA A CA 1
ATOM 1287 C C . ALA A 1 159 ? 21.983 2.981 -18.802 1.00 84.00 159 ALA A C 1
ATOM 1289 O O . ALA A 1 159 ? 21.783 2.995 -17.593 1.00 84.00 159 ALA A O 1
ATOM 1290 N N . ASN A 1 160 ? 22.688 3.948 -19.396 1.00 86.00 160 ASN A N 1
ATOM 1291 C CA . ASN A 1 160 ? 23.316 5.035 -18.638 1.00 86.00 160 ASN A CA 1
ATOM 1292 C C . ASN A 1 160 ? 22.290 5.885 -17.874 1.00 86.00 160 ASN A C 1
ATOM 1294 O O . ASN A 1 160 ? 22.523 6.229 -16.721 1.00 86.00 160 ASN A O 1
ATOM 1298 N N . VAL A 1 161 ? 21.132 6.177 -18.476 1.00 84.06 161 VAL A N 1
ATOM 1299 C CA . VAL A 1 161 ? 20.054 6.932 -17.814 1.00 84.06 161 VAL A CA 1
ATOM 1300 C C . VAL A 1 161 ? 19.477 6.120 -16.655 1.00 84.06 161 VAL A C 1
ATOM 1302 O O . VAL A 1 161 ? 19.261 6.662 -15.572 1.00 84.06 161 VAL A O 1
ATOM 1305 N N . PHE A 1 162 ? 19.297 4.811 -16.856 1.00 84.69 162 PHE A N 1
ATOM 1306 C CA . PHE A 1 162 ? 18.836 3.893 -15.815 1.00 84.69 162 PHE A CA 1
ATOM 1307 C C . PHE A 1 162 ? 19.792 3.860 -14.619 1.00 84.69 162 PHE A C 1
ATOM 1309 O O . PHE A 1 162 ? 19.382 4.103 -13.483 1.00 84.69 162 PHE A O 1
ATOM 1316 N N . TRP A 1 163 ? 21.081 3.635 -14.876 1.00 84.50 163 TRP A N 1
ATOM 1317 C CA . TRP A 1 163 ? 22.094 3.523 -13.830 1.00 84.50 163 TRP A CA 1
ATOM 1318 C C . TRP A 1 163 ? 22.383 4.855 -13.137 1.00 84.50 163 TRP A C 1
ATOM 1320 O O . TRP A 1 163 ? 22.596 4.853 -11.930 1.00 84.50 163 TRP A O 1
ATOM 1330 N N . CYS A 1 164 ? 22.318 5.995 -13.835 1.00 85.06 164 CYS A N 1
ATOM 1331 C CA . CYS A 1 164 ? 22.411 7.319 -13.206 1.00 85.06 164 CYS A CA 1
ATOM 1332 C C . CYS A 1 164 ? 21.214 7.627 -12.296 1.00 85.06 164 CYS A C 1
ATOM 1334 O O . CYS A 1 164 ? 21.350 8.363 -11.318 1.00 85.06 164 CYS A O 1
ATOM 1336 N N . GLY A 1 165 ? 20.050 7.049 -12.587 1.00 79.88 165 GLY A N 1
ATOM 1337 C CA . GLY A 1 165 ? 18.859 7.191 -11.764 1.00 79.88 165 GLY A CA 1
ATOM 1338 C C . GLY A 1 165 ? 18.934 6.477 -10.412 1.00 79.88 165 GLY A C 1
ATOM 1339 O O . GLY A 1 165 ? 18.328 6.934 -9.443 1.00 79.88 165 GLY A O 1
ATOM 1340 N N . ILE A 1 166 ? 19.705 5.389 -10.312 1.00 81.69 166 ILE A N 1
ATOM 1341 C CA . ILE A 1 166 ? 19.826 4.604 -9.075 1.00 81.69 166 ILE A CA 1
ATOM 1342 C C . ILE A 1 166 ? 20.470 5.408 -7.930 1.00 81.69 166 ILE A C 1
ATOM 1344 O O . ILE A 1 166 ? 19.870 5.456 -6.856 1.00 81.69 166 ILE A O 1
ATOM 1348 N N . PRO A 1 167 ? 21.618 6.095 -8.108 1.00 83.44 167 PRO A N 1
ATOM 1349 C CA . PRO A 1 167 ? 22.184 6.982 -7.092 1.00 83.44 167 PRO A CA 1
ATOM 1350 C C . PRO A 1 167 ? 21.207 8.056 -6.610 1.00 83.44 167 PRO A C 1
ATOM 1352 O O . PRO A 1 167 ? 21.182 8.364 -5.421 1.00 83.44 167 PRO A O 1
ATOM 1355 N N . ILE A 1 168 ? 20.375 8.595 -7.508 1.00 82.44 168 ILE A N 1
ATOM 1356 C CA . ILE A 1 168 ? 19.350 9.592 -7.166 1.00 82.44 168 ILE A CA 1
ATOM 1357 C C . ILE A 1 168 ? 18.279 8.958 -6.271 1.00 82.44 168 ILE A C 1
ATOM 1359 O O . ILE A 1 168 ? 17.922 9.527 -5.239 1.00 82.44 168 ILE A O 1
ATOM 1363 N N . GLY A 1 169 ? 17.820 7.750 -6.611 1.00 79.88 169 GLY A N 1
ATOM 1364 C CA . GLY A 1 169 ? 16.904 6.976 -5.772 1.00 79.88 169 GLY A CA 1
ATOM 1365 C C . GLY A 1 169 ? 17.498 6.639 -4.401 1.00 79.88 169 GLY A C 1
ATOM 1366 O O . GLY A 1 169 ? 16.826 6.788 -3.382 1.00 79.88 169 GLY A O 1
ATOM 1367 N N . ILE A 1 170 ? 18.779 6.261 -4.346 1.00 82.38 170 ILE A N 1
ATOM 1368 C CA . ILE A 1 170 ? 19.501 6.011 -3.088 1.00 82.38 170 ILE A CA 1
ATOM 1369 C C . ILE A 1 170 ? 19.588 7.295 -2.255 1.00 82.38 170 ILE A C 1
ATOM 1371 O O . ILE A 1 170 ? 19.315 7.261 -1.057 1.00 82.38 170 ILE A O 1
ATOM 1375 N N . ALA A 1 171 ? 19.917 8.434 -2.867 1.00 83.06 171 ALA A N 1
ATOM 1376 C CA . ALA A 1 171 ? 19.975 9.720 -2.177 1.00 83.06 171 ALA A CA 1
ATOM 1377 C C . ALA A 1 171 ? 18.603 10.124 -1.611 1.00 83.06 171 ALA A C 1
ATOM 1379 O O . ALA A 1 171 ? 18.518 10.531 -0.453 1.00 83.06 171 ALA A O 1
ATOM 1380 N N . GLY A 1 172 ? 17.524 9.940 -2.381 1.00 78.88 172 GLY A N 1
ATOM 1381 C CA . GLY A 1 172 ? 16.148 10.170 -1.930 1.00 78.88 172 GLY A CA 1
ATOM 1382 C C . GLY A 1 172 ? 15.732 9.245 -0.781 1.00 78.88 172 GLY A C 1
ATOM 1383 O O . GLY A 1 172 ? 15.149 9.699 0.208 1.00 78.88 172 GLY A O 1
ATOM 1384 N N . LEU A 1 173 ? 16.108 7.963 -0.848 1.00 79.94 173 LEU A N 1
ATOM 1385 C CA . LEU A 1 173 ? 15.892 7.002 0.234 1.00 79.94 173 LEU A CA 1
ATOM 1386 C C . LEU A 1 173 ? 16.640 7.420 1.507 1.00 79.94 173 LEU A C 1
ATOM 1388 O O . LEU A 1 173 ? 16.045 7.462 2.583 1.00 79.94 173 LEU A O 1
ATOM 1392 N N . LEU A 1 174 ? 17.924 7.768 1.395 1.00 81.12 174 LEU A N 1
ATOM 1393 C CA . LEU A 1 174 ? 18.740 8.214 2.525 1.00 81.12 174 LEU A CA 1
ATOM 1394 C C . LEU A 1 174 ? 18.208 9.514 3.133 1.00 81.12 174 LEU A C 1
ATOM 1396 O O . LEU A 1 174 ? 18.135 9.617 4.356 1.00 81.12 174 LEU A O 1
ATOM 1400 N N . ALA A 1 175 ? 17.774 10.469 2.307 1.00 78.56 175 ALA A N 1
ATOM 1401 C CA . ALA A 1 175 ? 17.136 11.699 2.764 1.00 78.56 175 ALA A CA 1
ATOM 1402 C C . ALA A 1 175 ? 15.833 11.407 3.523 1.00 78.56 175 ALA A C 1
ATOM 1404 O O . ALA A 1 175 ? 15.602 11.974 4.591 1.00 78.56 175 ALA A O 1
ATOM 1405 N N . THR A 1 176 ? 15.019 10.469 3.030 1.00 74.81 176 THR A N 1
ATOM 1406 C CA . THR A 1 176 ? 13.765 10.061 3.682 1.00 74.81 176 THR A CA 1
ATOM 1407 C C . THR A 1 176 ? 14.031 9.341 5.006 1.00 74.81 176 THR A C 1
ATOM 1409 O O . THR A 1 176 ? 13.392 9.644 6.011 1.00 74.81 176 THR A O 1
ATOM 1412 N N . LEU A 1 177 ? 15.015 8.437 5.056 1.00 76.25 177 LEU A N 1
ATOM 1413 C CA . LEU A 1 177 ? 15.433 7.755 6.287 1.00 76.25 177 LEU A CA 1
ATOM 1414 C C . LEU A 1 177 ? 16.020 8.732 7.307 1.00 76.25 177 LEU A C 1
ATOM 1416 O O . LEU A 1 177 ? 15.749 8.620 8.505 1.00 76.25 177 LEU A O 1
ATOM 1420 N N . TRP A 1 178 ? 16.813 9.697 6.845 1.00 79.44 178 TRP A N 1
ATOM 1421 C CA . TRP A 1 178 ? 17.356 10.756 7.683 1.00 79.44 178 TRP A CA 1
ATOM 1422 C C . TRP A 1 178 ? 16.240 11.628 8.250 1.00 79.44 178 TRP A C 1
ATOM 1424 O O . TRP A 1 178 ? 16.191 11.818 9.462 1.00 79.44 178 TRP A O 1
ATOM 1434 N N . PHE A 1 179 ? 15.298 12.068 7.414 1.00 72.31 179 PHE A N 1
ATOM 1435 C CA . PHE A 1 179 ? 14.138 12.848 7.837 1.00 72.31 179 PHE A CA 1
ATOM 1436 C C . PHE A 1 179 ? 13.259 12.071 8.823 1.00 72.31 179 PHE A C 1
ATOM 1438 O O . PHE A 1 179 ? 12.872 12.608 9.859 1.00 72.31 179 PHE A O 1
ATOM 1445 N N . HIS A 1 180 ? 13.018 10.782 8.570 1.00 69.62 180 HIS A N 1
ATOM 1446 C CA . HIS A 1 180 ? 12.281 9.910 9.480 1.00 69.62 180 HIS A CA 1
ATOM 1447 C C . HIS A 1 180 ? 12.982 9.823 10.844 1.00 69.62 180 HIS A C 1
ATOM 1449 O O . HIS A 1 180 ? 12.381 10.130 11.873 1.00 69.62 180 HIS A O 1
ATOM 1455 N N . ARG A 1 181 ? 14.283 9.499 10.870 1.00 73.44 181 ARG A N 1
ATOM 1456 C CA . ARG A 1 181 ? 15.080 9.442 12.111 1.00 73.44 181 ARG A CA 1
ATOM 1457 C C . ARG A 1 181 ? 15.169 10.789 12.821 1.00 73.44 181 ARG A C 1
ATOM 1459 O O . ARG A 1 181 ? 15.207 10.827 14.046 1.00 73.44 181 ARG A O 1
ATOM 1466 N N . TRP A 1 182 ? 15.220 11.881 12.069 1.00 75.38 182 TRP A N 1
ATOM 1467 C CA . TRP A 1 182 ? 15.268 13.238 12.595 1.00 75.38 182 TRP A CA 1
ATOM 1468 C C . TRP A 1 182 ? 13.931 13.659 13.217 1.00 75.38 182 TRP A C 1
ATOM 1470 O O . TRP A 1 182 ? 13.920 14.223 14.310 1.00 75.38 182 TRP A O 1
ATOM 1480 N N . SER A 1 183 ? 12.810 13.314 12.579 1.00 64.50 183 SER A N 1
ATOM 1481 C CA . SER A 1 183 ? 11.456 13.586 13.080 1.00 64.50 183 SER A CA 1
ATOM 1482 C C . SER A 1 183 ? 11.103 12.788 14.341 1.00 64.50 183 SER A C 1
ATOM 1484 O O . SER A 1 183 ? 10.324 13.255 15.163 1.00 64.50 183 SER A O 1
ATOM 1486 N N . HIS A 1 184 ? 11.698 11.604 14.513 1.00 62.69 184 HIS A N 1
ATOM 1487 C CA . HIS A 1 184 ? 11.481 10.710 15.654 1.00 62.69 184 HIS A CA 1
ATOM 1488 C C . HIS A 1 184 ? 12.469 10.931 16.814 1.00 62.69 184 HIS A C 1
ATOM 1490 O O . HIS A 1 184 ? 12.552 10.111 17.730 1.00 62.69 184 HIS A O 1
ATOM 1496 N N . ARG A 1 185 ? 13.234 12.031 16.804 1.00 69.62 185 ARG A N 1
ATOM 1497 C CA . ARG A 1 185 ? 14.075 12.404 17.950 1.00 69.62 185 ARG A CA 1
ATOM 1498 C C . ARG A 1 185 ? 13.208 12.813 19.152 1.00 69.62 185 ARG A C 1
ATOM 1500 O O . ARG A 1 185 ? 12.172 13.447 18.950 1.00 69.62 185 ARG A O 1
ATOM 1507 N N . PRO A 1 186 ? 13.639 12.516 20.394 1.00 56.16 186 PRO A N 1
ATOM 1508 C CA . PRO A 1 186 ? 12.849 12.763 21.607 1.00 56.16 186 PRO A CA 1
ATOM 1509 C C . PRO A 1 186 ? 12.416 14.228 21.788 1.00 56.16 186 PRO A C 1
ATOM 1511 O O . PRO A 1 186 ? 11.338 14.485 22.312 1.00 56.16 186 PRO A O 1
ATOM 1514 N N . GLU A 1 187 ? 13.185 15.187 21.266 1.00 60.38 187 GLU A N 1
ATOM 1515 C CA . GLU A 1 187 ? 12.856 16.623 21.279 1.00 60.38 187 GLU A CA 1
ATOM 1516 C C . GLU A 1 187 ? 11.660 17.005 20.379 1.00 60.38 187 GLU A C 1
ATOM 1518 O O . GLU A 1 187 ? 11.085 18.080 20.531 1.00 60.38 187 GLU A O 1
ATOM 1523 N N . ARG A 1 188 ? 11.277 16.146 19.422 1.00 60.00 188 ARG A N 1
ATOM 1524 C CA . ARG A 1 188 ? 10.287 16.433 18.364 1.00 60.00 188 ARG A CA 1
ATOM 1525 C C . ARG A 1 188 ? 9.162 15.400 18.302 1.00 60.00 188 ARG A C 1
ATOM 1527 O O . ARG A 1 188 ? 8.585 15.160 17.243 1.00 60.00 188 ARG A O 1
ATOM 1534 N N . HIS A 1 189 ? 8.816 14.818 19.452 1.00 55.19 189 HIS A N 1
ATOM 1535 C CA . HIS A 1 189 ? 7.803 13.764 19.580 1.00 55.19 189 HIS A CA 1
ATOM 1536 C C . HIS A 1 189 ? 6.457 14.104 18.905 1.00 55.19 189 HIS A C 1
ATOM 1538 O O . HIS A 1 189 ? 5.813 13.227 18.340 1.00 55.19 189 HIS A O 1
ATOM 1544 N N . HIS A 1 190 ? 6.067 15.383 18.881 1.00 57.88 190 HIS A N 1
ATOM 1545 C CA . HIS A 1 190 ? 4.851 15.875 18.222 1.00 57.88 190 HIS A CA 1
ATOM 1546 C C . HIS A 1 190 ? 4.849 15.674 16.692 1.00 57.88 190 HIS A C 1
ATOM 1548 O O . HIS A 1 190 ? 3.804 15.364 16.124 1.00 57.88 190 HIS A O 1
ATOM 1554 N N . LEU A 1 191 ? 6.002 15.791 16.020 1.00 56.34 191 LEU A N 1
ATOM 1555 C CA . LEU A 1 191 ? 6.120 15.564 14.571 1.00 56.34 191 LEU A CA 1
ATOM 1556 C C . LEU A 1 191 ? 6.103 14.069 14.234 1.00 56.34 191 LEU A C 1
ATOM 1558 O O . LEU A 1 191 ? 5.395 13.662 13.316 1.00 56.34 191 LEU A O 1
ATOM 1562 N N . GLY A 1 192 ? 6.824 13.247 15.003 1.00 56.31 192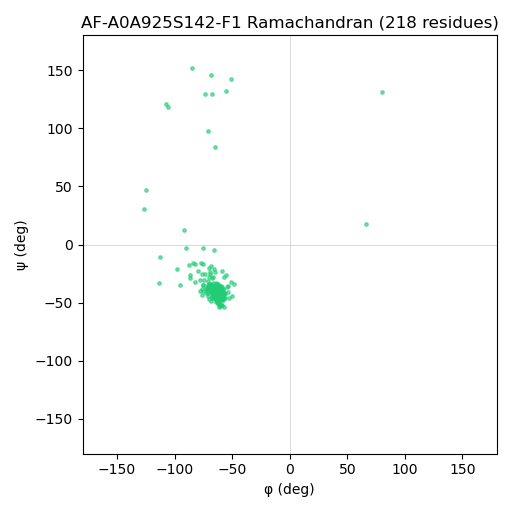 GLY A N 1
ATOM 1563 C CA . GLY A 1 192 ? 6.776 11.788 14.860 1.00 56.31 192 GLY A CA 1
ATOM 1564 C C . GLY A 1 192 ? 5.369 11.231 15.095 1.00 56.31 192 GLY A C 1
ATOM 1565 O O . GLY A 1 192 ? 4.860 10.475 14.272 1.00 56.31 192 GLY A O 1
ATOM 1566 N N . ALA A 1 193 ? 4.687 11.704 16.143 1.00 58.88 193 ALA A N 1
ATOM 1567 C CA . ALA A 1 193 ? 3.314 11.312 16.449 1.00 58.88 193 ALA A CA 1
ATOM 1568 C C . ALA A 1 193 ? 2.309 11.733 15.359 1.00 58.88 193 ALA A C 1
ATOM 1570 O O . ALA A 1 193 ? 1.375 10.985 15.074 1.00 58.88 193 ALA A O 1
ATOM 1571 N N . ALA A 1 194 ? 2.495 12.895 14.720 1.00 58.12 194 ALA A N 1
ATOM 1572 C CA . ALA A 1 194 ? 1.646 13.340 13.612 1.00 58.12 194 ALA A CA 1
ATOM 1573 C C . ALA A 1 194 ? 1.833 12.480 12.347 1.00 58.12 194 ALA A C 1
ATOM 1575 O O . ALA A 1 194 ? 0.855 12.137 11.680 1.00 58.12 194 ALA A O 1
ATOM 1576 N N . ILE A 1 195 ? 3.073 12.085 12.044 1.00 56.12 195 ILE A N 1
ATOM 1577 C CA . ILE A 1 195 ? 3.397 11.194 10.919 1.00 56.12 195 ILE A CA 1
ATOM 1578 C C . ILE A 1 195 ? 2.831 9.788 11.164 1.00 56.12 195 ILE A C 1
ATOM 1580 O O . ILE A 1 195 ? 2.205 9.211 10.271 1.00 56.12 195 ILE A O 1
ATOM 1584 N N . ASP A 1 196 ? 2.964 9.263 12.381 1.00 56.62 196 ASP A N 1
ATOM 1585 C CA . ASP A 1 196 ? 2.382 7.976 12.773 1.00 56.62 196 ASP A CA 1
ATOM 1586 C C . ASP A 1 196 ? 0.849 8.003 12.747 1.00 56.62 196 ASP A C 1
ATOM 1588 O O . ASP A 1 196 ? 0.215 7.029 12.334 1.00 56.62 196 ASP A O 1
ATOM 1592 N N . ALA A 1 197 ? 0.235 9.123 13.141 1.00 54.81 197 ALA A N 1
ATOM 1593 C CA . ALA A 1 197 ? -1.213 9.309 13.076 1.00 54.81 197 ALA A CA 1
ATOM 1594 C C . ALA A 1 197 ? -1.732 9.335 11.628 1.00 54.81 197 ALA A C 1
ATOM 1596 O O . ALA A 1 197 ? -2.785 8.756 11.350 1.00 54.81 197 ALA A O 1
ATOM 1597 N N . GLY A 1 198 ? -0.985 9.948 10.704 1.00 52.16 198 GLY A N 1
ATOM 1598 C CA . GLY A 1 198 ? -1.281 9.907 9.269 1.00 52.16 198 GLY A CA 1
ATOM 1599 C C . GLY A 1 198 ? -1.099 8.509 8.671 1.00 52.16 198 GLY A C 1
ATOM 1600 O O . GLY A 1 198 ? -1.951 8.041 7.917 1.00 52.16 198 GLY A O 1
ATOM 1601 N N . SER A 1 199 ? -0.038 7.805 9.076 1.00 47.94 199 SER A N 1
ATOM 1602 C CA . SER A 1 199 ? 0.334 6.479 8.557 1.00 47.94 199 SER A CA 1
ATOM 1603 C C . SER A 1 199 ? -0.560 5.347 9.075 1.00 47.94 199 SER A C 1
ATOM 1605 O O . SER A 1 199 ? -0.818 4.383 8.360 1.00 47.94 199 SER A O 1
ATOM 1607 N N . ALA A 1 200 ? -1.095 5.462 10.296 1.00 51.41 200 ALA A N 1
ATOM 1608 C CA . ALA A 1 200 ? -2.106 4.541 10.825 1.00 51.41 200 ALA A CA 1
ATOM 1609 C C . ALA A 1 200 ? -3.433 4.608 10.036 1.00 51.41 200 ALA A C 1
ATOM 1611 O O . ALA A 1 200 ? -4.187 3.631 9.975 1.00 51.41 200 ALA A O 1
ATOM 1612 N N . GLY A 1 201 ? -3.688 5.739 9.372 1.00 55.59 201 GLY A N 1
ATOM 1613 C CA . GLY A 1 201 ? -4.894 6.015 8.607 1.00 55.59 201 GLY A CA 1
ATOM 1614 C C . GLY A 1 201 ? -6.062 6.430 9.503 1.00 55.59 201 GLY A C 1
ATOM 1615 O O . GLY A 1 201 ? -6.415 5.753 10.471 1.00 55.59 201 GLY A O 1
ATOM 1616 N N . HIS A 1 202 ? -6.722 7.531 9.138 1.00 54.19 202 HIS A N 1
ATOM 1617 C CA . HIS A 1 202 ? -7.830 8.116 9.904 1.00 54.19 202 HIS A CA 1
ATOM 1618 C C . HIS A 1 202 ? -8.985 7.140 10.193 1.00 54.19 202 HIS A C 1
ATOM 1620 O O . HIS A 1 202 ? -9.690 7.305 11.189 1.00 54.19 202 HIS A O 1
ATOM 1626 N N . SER A 1 203 ? -9.182 6.118 9.354 1.00 54.59 203 SER A N 1
ATOM 1627 C CA . SER A 1 203 ? -10.207 5.087 9.545 1.00 54.59 203 SER A CA 1
ATOM 1628 C C . SER A 1 203 ? -9.926 4.173 10.741 1.00 54.59 203 SER A C 1
ATOM 1630 O O . SER A 1 203 ? -10.851 3.875 11.494 1.00 54.59 203 SER A O 1
ATOM 1632 N N . VAL A 1 204 ? -8.667 3.778 10.959 1.00 56.06 204 VAL A N 1
ATOM 1633 C CA . VAL A 1 204 ? -8.255 2.900 12.069 1.00 56.06 204 VAL A CA 1
ATOM 1634 C C . VAL A 1 204 ? -8.347 3.652 13.394 1.00 56.06 204 VAL A C 1
ATOM 1636 O O . VAL A 1 204 ? -8.924 3.146 14.353 1.00 56.06 204 VAL A O 1
ATOM 1639 N N . THR A 1 205 ? -7.874 4.899 13.421 1.00 59.50 205 THR A N 1
ATOM 1640 C CA . THR A 1 205 ? -7.948 5.768 14.605 1.00 59.50 205 THR A CA 1
ATOM 1641 C C . THR A 1 205 ? -9.396 6.060 15.003 1.00 59.50 205 THR A C 1
ATOM 1643 O O . THR A 1 205 ? -9.748 5.991 16.178 1.00 59.50 205 THR A O 1
ATOM 1646 N N . ARG A 1 206 ? -10.273 6.331 14.027 1.00 59.03 206 ARG A N 1
ATOM 1647 C CA . ARG A 1 206 ? -11.701 6.583 14.278 1.00 59.03 206 ARG A CA 1
ATOM 1648 C C . ARG A 1 206 ? -12.442 5.321 14.734 1.00 59.03 206 ARG A C 1
ATOM 1650 O O . ARG A 1 206 ? -13.351 5.426 15.552 1.00 59.03 206 ARG A O 1
ATOM 1657 N N . ALA A 1 207 ? -12.060 4.146 14.231 1.00 55.44 207 ALA A N 1
ATOM 1658 C CA . ALA A 1 207 ? -12.616 2.873 14.682 1.00 55.44 207 ALA A CA 1
ATOM 1659 C C . ALA A 1 207 ? -12.188 2.532 16.122 1.00 55.44 207 ALA A C 1
ATOM 1661 O O . ALA A 1 207 ? -13.029 2.092 16.898 1.00 55.44 207 ALA A O 1
ATOM 1662 N N . GLN A 1 208 ? -10.930 2.798 16.504 1.00 61.78 208 GLN A N 1
ATOM 1663 C CA . GLN A 1 208 ? -10.470 2.660 17.896 1.00 61.78 208 GLN A CA 1
ATOM 1664 C C . GLN A 1 208 ? -11.233 3.590 18.841 1.00 61.78 208 GLN A C 1
ATOM 1666 O O . GLN A 1 208 ? -11.794 3.115 19.820 1.00 61.78 208 GLN A O 1
ATOM 1671 N N . ALA A 1 209 ? -11.343 4.878 18.501 1.00 62.41 209 ALA A N 1
ATOM 1672 C CA . ALA A 1 209 ? -12.064 5.848 19.328 1.00 62.41 209 ALA A CA 1
ATOM 1673 C C . ALA A 1 209 ? -13.538 5.459 19.551 1.00 62.41 209 ALA A C 1
ATOM 1675 O O . ALA A 1 209 ? -14.058 5.592 20.653 1.00 62.41 209 ALA A O 1
ATOM 1676 N N . PHE A 1 210 ? -14.200 4.929 18.519 1.00 59.47 210 PHE A N 1
ATOM 1677 C CA . PHE A 1 210 ? -15.585 4.466 18.620 1.00 59.47 210 PHE A CA 1
ATOM 1678 C C . PHE A 1 210 ? -15.740 3.219 19.508 1.00 59.47 210 PHE A C 1
ATOM 1680 O O . PHE A 1 210 ? -16.744 3.072 20.197 1.00 59.47 210 PHE A O 1
ATOM 1687 N N . LEU A 1 211 ? -14.757 2.315 19.504 1.00 57.78 211 LEU A N 1
ATOM 1688 C CA . LEU A 1 211 ? -14.766 1.129 20.366 1.00 57.78 211 LEU A CA 1
ATOM 1689 C C . LEU A 1 211 ? -14.435 1.468 21.819 1.00 57.78 211 LEU A C 1
ATOM 1691 O O . LEU A 1 211 ? -15.013 0.869 22.720 1.00 57.78 211 LEU A O 1
ATOM 1695 N N . ASP A 1 212 ? -13.552 2.439 22.043 1.00 63.88 212 ASP A N 1
ATOM 1696 C CA . ASP A 1 212 ? -13.244 2.938 23.383 1.00 63.88 212 ASP A CA 1
ATOM 1697 C C . ASP A 1 212 ? -14.461 3.624 24.019 1.00 63.88 212 ASP A C 1
ATOM 1699 O O . ASP A 1 212 ? -14.714 3.413 25.202 1.00 63.88 212 ASP A O 1
ATOM 1703 N N . GLU A 1 213 ? -15.260 4.353 23.228 1.00 65.12 213 GLU A N 1
ATOM 1704 C CA . GLU A 1 213 ? -16.544 4.927 23.659 1.00 65.12 213 GLU A CA 1
ATOM 1705 C C . GLU A 1 213 ? -17.535 3.828 24.088 1.00 65.12 213 GLU A C 1
ATOM 1707 O O . GLU A 1 213 ? -18.177 3.927 25.131 1.00 65.12 213 GLU A O 1
ATOM 1712 N N . ILE A 1 214 ? -17.630 2.728 23.333 1.00 61.25 214 ILE A N 1
ATOM 1713 C CA . ILE A 1 214 ? -18.478 1.585 23.714 1.00 61.25 214 ILE A CA 1
ATOM 1714 C C . ILE A 1 214 ? -17.950 0.918 24.996 1.00 61.25 214 ILE A C 1
ATOM 1716 O O . ILE A 1 214 ? -18.735 0.584 25.878 1.00 61.25 214 ILE A O 1
ATOM 1720 N N . ALA A 1 215 ? -16.629 0.775 25.141 1.00 58.72 215 ALA A N 1
ATOM 1721 C CA . ALA A 1 215 ? -16.007 0.189 26.328 1.00 58.72 215 ALA A CA 1
ATOM 1722 C C . ALA A 1 215 ? -16.121 1.068 27.587 1.00 58.72 215 ALA A C 1
ATOM 1724 O O . ALA A 1 215 ? -16.024 0.551 28.701 1.00 58.72 215 ALA A O 1
ATOM 1725 N N . SER A 1 216 ? -16.260 2.393 27.458 1.00 62.59 216 SER A N 1
ATOM 1726 C CA . SER A 1 216 ? -16.599 3.255 28.599 1.00 62.59 216 SER A CA 1
ATOM 1727 C C . SER A 1 216 ? -18.056 3.074 29.012 1.00 62.59 216 SER A C 1
ATOM 1729 O O . SER A 1 216 ? -18.307 2.906 30.198 1.00 62.59 216 SER A O 1
ATOM 1731 N N . PHE A 1 217 ? -18.981 2.970 28.052 1.00 59.47 217 PHE A N 1
ATOM 1732 C CA . PHE A 1 217 ? -20.395 2.686 28.335 1.00 59.47 217 PHE A CA 1
ATOM 1733 C C . PHE A 1 217 ? -20.651 1.292 28.930 1.00 59.47 217 PHE A C 1
ATOM 1735 O O . PHE A 1 217 ? -21.703 1.075 29.513 1.00 59.47 217 PHE A O 1
ATOM 1742 N N . GLU A 1 218 ? -19.742 0.324 28.767 1.00 54.03 2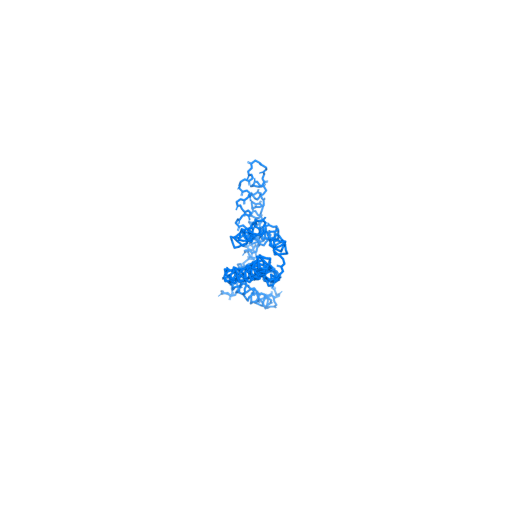18 GLU A N 1
ATOM 1743 C CA . GLU A 1 218 ? -19.840 -0.978 29.451 1.00 54.03 218 GLU A CA 1
ATOM 1744 C C . GLU A 1 218 ? -19.279 -0.975 30.880 1.00 54.03 218 GLU A C 1
ATOM 1746 O O . GLU A 1 218 ? -19.500 -1.940 31.612 1.00 54.03 218 GLU A O 1
ATOM 1751 N N . ARG A 1 219 ? -18.497 0.047 31.248 1.00 54.38 219 ARG A N 1
ATOM 1752 C CA . ARG A 1 219 ? -17.877 0.178 32.576 1.00 54.38 219 ARG A CA 1
ATOM 1753 C C . ARG A 1 219 ? -18.658 1.090 33.520 1.00 54.38 219 ARG A C 1
ATOM 1755 O O . ARG A 1 219 ? -18.445 0.983 34.725 1.00 54.38 219 ARG A O 1
ATOM 1762 N N . GLU A 1 220 ? -19.492 1.968 32.971 1.00 42.72 220 GLU A N 1
ATOM 1763 C CA . GLU A 1 220 ? -20.543 2.706 33.689 1.00 42.72 220 GLU A CA 1
ATOM 1764 C C . GLU A 1 220 ? -2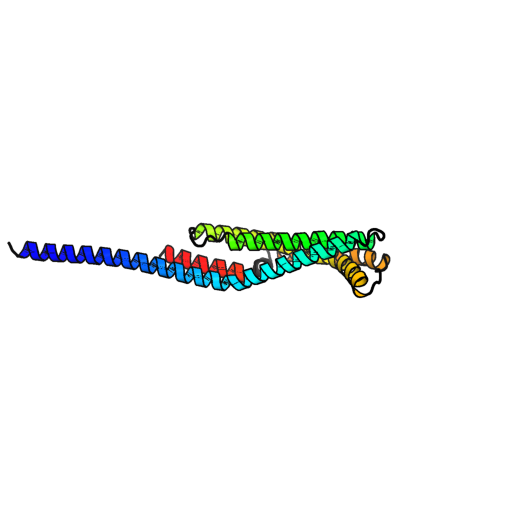1.794 1.837 33.861 1.00 42.72 220 GLU A C 1
ATOM 1766 O O . GLU A 1 220 ? -22.386 1.901 34.961 1.00 42.72 220 GLU A O 1
#

Sequence (220 aa):
MDTTMDLDELKQAWQTLDKRLEQQTAINRHLFIESRVDKAKARLRPLLVGQLIQLAAGIALTMFFAQFWIAHTDSMTLLLSGLLMHAWSVLLVVSAVMELLLITRLNYAAPVLTIQRTLAYLRTWRTRMAPWLGLPFWLLWMPLMAVVFQSLFGVEMHANVFWCGIPIGIAGLLATLWFHRWSHRPERHHLGAAIDAGSAGHSVTRAQAFLDEIASFERE

pLDDT: mean 73.76, std 13.76, range [42.72, 96.94]

Foldseek 3Di:
DPVVVVVVVVVVVVVVVVVVVVVVVVVVVVVVLVVLLVVLVVLCVVVLVVLVVQLVVLVVQLVVLVVQLVVVVVDPLSVVLSVVSNVLSVVSNVVSVLVNVLVVVPPSPDPLVVNLVSLVVLLCCQLVCVVVNVLCCLQNVLSVCQSCCCVPVVDGDDPVVSVVSNVRSVVVSVVVVVVLVVCVPPVNVVSNVVVSCVRSPPSSVVSNVSSVVVVVVVVD

Solvent-accessible surface area (backbone atoms only — not comparable to full-atom values): 11587 Å² total; per-residue (Å²): 129,64,76,64,55,58,55,50,52,53,50,52,53,49,56,52,49,50,52,50,49,52,52,47,51,53,50,51,52,49,54,52,50,51,55,51,50,53,53,50,51,61,68,46,44,64,57,52,52,51,37,51,52,47,28,54,51,18,50,52,45,27,52,50,22,48,54,49,21,69,76,28,68,89,39,69,69,52,24,52,18,21,50,52,51,21,56,50,23,47,51,48,27,53,52,26,49,53,55,50,51,55,61,67,64,56,54,86,88,53,62,70,68,61,52,53,52,52,52,50,52,50,39,53,46,28,49,68,42,48,59,65,61,58,50,51,47,44,58,44,49,52,32,49,48,42,54,49,37,32,73,76,68,72,40,79,65,56,66,69,62,52,60,60,42,47,60,53,13,50,50,50,37,51,50,50,52,48,49,51,58,59,34,58,32,84,95,36,49,71,55,32,51,51,52,43,53,60,52,40,31,68,69,53,56,51,51,50,53,55,50,52,53,52,54,48,67,74,71,108